Protein AF-A0A5N6DIJ5-F1 (afdb_monomer_lite)

InterPro domains:
  IPR000537 UbiA prenyltransferase [PF01040] (17-207)
  IPR044878 UbiA prenyltransferase superfamily [G3DSA:1.10.357.140] (3-121)
  IPR050475 Prenyltransferase/isoprenoid biosynthesis [PTHR42723] (9-199)

Radius of gyration: 22.06 Å; chains: 1; bounding box: 56×61×43 Å

Secondary structure (DSSP, 8-state):
--HHHHHHHHHHHHHHHHHHHHH-HHHHHHH-TTSTTTTTSS-HHHHHHHHHHHHHHHHHHHHHHT-HHHHHHHHHHHHHHHHHHTSS----TTHHHHHHHHHHHHHHHHHHHHHHHH-GGGPPPHHHHHHHHHHHHHHTHHHHHHHHHHHHHTT---HHHHS-HHHHHHHHHHHHHHHHHHHHHHHHHHHHHHHHIIIIIHHHHHHHHHT--

Foldseek 3Di:
DDPLLVLLVVLLVQLLPLLVCLQLVQLCVVQPCVPCDNVVVADSVRSVVSNVVSLVVSLVSNCVRQRDVLSVLSVVLSVLSCVCRPPPNDADALVVLLSVLVSQLSSLVSSLSVCCVPPVVPRDDVVVSVVSSVLSSLAVLVVVVSSVVSCVVVVHNYQVVVDDPVSVVVSVVVSVCVVVVVVVVVVVVVVVVVCCCVPPVVVVVVVVVVPDD

Sequence (213 aa):
MTPSLSLCCLCNMYCVDIPNQTTSVAEDRANKPNRPIPSRLLSLRGAYIHWAFSWTLSPVMTWIFVGAWAAFDFMWLEMWILFCYVYPKPSPWFFWNEFAAIANFAISRLVNICVYQGVPELSVGVGLDIIVLCWVMSTIHLQEFHDIQGDRISGRRTLPLVLGPVGRTRLRIATAIFICCGGMWVLASAFGFVDFYLTHVLPLTSLLHCSRP

pLDDT: mean 90.47, std 7.9, range [53.03, 98.06]

Structure (mmCIF, N/CA/C/O backbone):
data_AF-A0A5N6DIJ5-F1
#
_entry.id   AF-A0A5N6DIJ5-F1
#
loop_
_atom_site.group_PDB
_atom_site.id
_atom_site.type_symbol
_atom_site.label_atom_id
_atom_site.label_alt_id
_atom_site.label_comp_id
_atom_site.label_asym_id
_atom_site.label_entity_id
_atom_site.label_seq_id
_atom_site.pdbx_PDB_ins_code
_atom_site.Cartn_x
_atom_site.Cartn_y
_atom_site.Cartn_z
_atom_site.occupancy
_atom_site.B_iso_or_equiv
_atom_site.auth_seq_id
_atom_site.auth_comp_id
_atom_site.auth_asym_id
_atom_site.auth_atom_id
_atom_site.pdbx_PDB_model_num
ATOM 1 N N . MET A 1 1 ? 20.791 -1.781 -5.642 1.00 56.69 1 MET A N 1
ATOM 2 C CA . MET A 1 1 ? 19.472 -1.140 -5.831 1.00 56.69 1 MET A CA 1
ATOM 3 C C . MET A 1 1 ? 19.689 0.050 -6.750 1.00 56.69 1 MET A C 1
ATOM 5 O O . MET A 1 1 ? 20.589 0.832 -6.463 1.00 56.69 1 MET A O 1
ATOM 9 N N . THR A 1 2 ? 18.996 0.138 -7.886 1.00 74.94 2 THR A N 1
ATOM 10 C CA . THR A 1 2 ? 19.151 1.285 -8.795 1.00 74.94 2 THR A CA 1
ATOM 11 C C . THR A 1 2 ? 18.622 2.558 -8.117 1.00 74.94 2 THR A C 1
ATOM 13 O O . THR A 1 2 ? 17.617 2.480 -7.406 1.00 74.94 2 THR A O 1
ATOM 16 N N . PRO A 1 3 ? 19.258 3.731 -8.306 1.00 80.44 3 PRO A N 1
ATOM 17 C CA . PRO A 1 3 ? 18.782 4.989 -7.719 1.00 80.44 3 PRO A CA 1
ATOM 18 C C . PRO A 1 3 ? 17.318 5.308 -8.060 1.00 80.44 3 PRO A C 1
ATOM 20 O O . PRO A 1 3 ? 16.588 5.826 -7.218 1.00 80.44 3 PRO A O 1
ATOM 23 N N . SER A 1 4 ? 16.873 4.929 -9.263 1.00 82.00 4 SER A N 1
ATOM 24 C CA . SER A 1 4 ? 15.490 5.064 -9.733 1.00 82.00 4 SER A CA 1
ATOM 25 C C . SER A 1 4 ? 14.486 4.271 -8.892 1.00 82.00 4 SER A C 1
ATOM 27 O O . SER A 1 4 ? 13.426 4.794 -8.552 1.00 82.00 4 SER A O 1
ATOM 29 N N . LEU A 1 5 ? 14.831 3.040 -8.500 1.00 86.50 5 LEU A N 1
ATOM 30 C CA . LEU A 1 5 ? 13.977 2.193 -7.669 1.00 86.50 5 LEU A CA 1
ATOM 31 C C . LEU A 1 5 ? 13.830 2.767 -6.255 1.00 86.50 5 LEU A C 1
ATOM 33 O O . LEU A 1 5 ? 12.717 2.869 -5.744 1.00 86.50 5 LEU A O 1
ATOM 37 N N . SER A 1 6 ? 14.935 3.178 -5.627 1.00 86.88 6 SER A N 1
ATOM 38 C CA . SER A 1 6 ? 14.893 3.783 -4.288 1.00 86.88 6 SER A CA 1
ATOM 39 C C . SER A 1 6 ? 14.087 5.082 -4.281 1.00 86.88 6 SER A C 1
ATOM 41 O O . SER A 1 6 ? 13.258 5.276 -3.392 1.00 86.88 6 SER A O 1
ATOM 43 N N . LEU A 1 7 ? 14.284 5.935 -5.291 1.00 88.50 7 LEU A N 1
ATOM 44 C CA . LEU A 1 7 ? 13.524 7.171 -5.463 1.00 88.50 7 LEU A CA 1
ATOM 45 C C . LEU A 1 7 ? 12.022 6.890 -5.590 1.00 88.50 7 LEU A C 1
ATOM 47 O O . LEU A 1 7 ? 11.237 7.453 -4.830 1.00 88.50 7 LEU A O 1
ATOM 51 N N . CYS A 1 8 ? 11.625 5.987 -6.492 1.00 87.81 8 CYS A N 1
ATOM 52 C CA . CYS A 1 8 ? 10.213 5.673 -6.703 1.00 87.81 8 CYS A CA 1
ATOM 53 C C . CYS A 1 8 ? 9.562 5.094 -5.448 1.00 87.81 8 CYS A C 1
ATOM 55 O O . CYS A 1 8 ? 8.470 5.531 -5.088 1.00 87.81 8 CYS A O 1
ATOM 57 N N . CYS A 1 9 ? 10.221 4.173 -4.741 1.00 89.19 9 CYS A N 1
ATOM 58 C CA . CYS A 1 9 ? 9.685 3.618 -3.497 1.00 89.19 9 CYS A CA 1
ATOM 59 C C . CYS A 1 9 ? 9.445 4.707 -2.440 1.00 89.19 9 CYS A C 1
ATOM 61 O O . CYS A 1 9 ? 8.366 4.760 -1.852 1.00 89.19 9 CYS A O 1
ATOM 63 N N . LEU A 1 10 ? 10.419 5.600 -2.229 1.00 92.06 10 LEU A N 1
ATOM 64 C CA . LEU A 1 10 ? 10.306 6.684 -1.248 1.00 92.06 10 LEU A CA 1
ATOM 65 C C . LEU A 1 10 ? 9.206 7.685 -1.625 1.00 92.06 10 LEU A C 1
ATOM 67 O O . LEU A 1 10 ? 8.383 8.040 -0.781 1.00 92.06 10 LEU A O 1
ATOM 71 N N . CYS A 1 11 ? 9.163 8.098 -2.894 1.00 94.00 11 CYS A N 1
ATOM 72 C CA . CYS A 1 11 ? 8.126 8.982 -3.420 1.00 94.00 11 CYS A CA 1
ATOM 73 C C . CYS A 1 11 ? 6.727 8.384 -3.234 1.00 94.00 11 CYS A C 1
ATOM 75 O O . CYS A 1 11 ? 5.839 9.077 -2.741 1.00 94.00 11 CYS A O 1
ATOM 77 N N . ASN A 1 12 ? 6.534 7.105 -3.570 1.00 91.62 12 ASN A N 1
ATOM 78 C CA . ASN A 1 12 ? 5.242 6.431 -3.413 1.00 91.62 12 ASN A CA 1
ATOM 79 C C . ASN A 1 12 ? 4.816 6.346 -1.951 1.00 91.62 12 ASN A C 1
ATOM 81 O O . ASN A 1 12 ? 3.703 6.751 -1.627 1.00 91.62 12 ASN A O 1
ATOM 85 N N . MET A 1 13 ? 5.695 5.863 -1.065 1.00 92.50 13 MET A N 1
ATOM 86 C CA . MET A 1 13 ? 5.381 5.752 0.364 1.00 92.50 13 MET A CA 1
ATOM 87 C C . MET A 1 13 ? 4.929 7.101 0.925 1.00 92.50 13 MET A C 1
ATOM 89 O O . MET A 1 13 ? 3.866 7.205 1.535 1.00 92.50 13 MET A O 1
ATOM 93 N N . TYR A 1 14 ? 5.682 8.159 0.627 1.00 95.44 14 TYR A N 1
ATOM 94 C CA . TYR A 1 14 ? 5.348 9.495 1.096 1.00 95.44 14 TYR A CA 1
ATOM 95 C C . TYR A 1 14 ? 4.037 10.033 0.499 1.00 95.44 14 TYR A C 1
ATOM 97 O O . TYR A 1 14 ? 3.223 10.614 1.221 1.00 95.44 14 TYR A O 1
ATOM 105 N N . CYS A 1 15 ? 3.808 9.834 -0.805 1.00 95.94 15 CYS A N 1
ATOM 106 C CA . CYS A 1 15 ? 2.601 10.306 -1.487 1.00 95.94 15 CYS A CA 1
ATOM 107 C C . CYS A 1 15 ? 1.337 9.549 -1.065 1.00 95.94 15 CYS A C 1
ATOM 109 O O . CYS A 1 15 ? 0.260 10.137 -1.114 1.00 95.94 15 CYS A O 1
ATOM 111 N N . VAL A 1 16 ? 1.454 8.306 -0.594 1.00 94.31 16 VAL A N 1
ATOM 112 C CA . VAL A 1 16 ? 0.347 7.553 0.018 1.00 94.31 16 VAL A CA 1
ATOM 113 C C . VAL A 1 16 ? 0.097 8.007 1.461 1.00 94.31 16 VAL A C 1
ATOM 115 O O . VAL A 1 16 ? -1.052 8.186 1.869 1.00 94.31 16 VAL A O 1
ATOM 118 N N . ASP A 1 17 ? 1.156 8.234 2.240 1.00 94.75 17 ASP A N 1
ATOM 119 C CA . ASP A 1 17 ? 1.035 8.537 3.669 1.00 94.75 17 ASP A CA 1
ATOM 120 C C . ASP A 1 17 ? 0.512 9.948 3.955 1.00 94.75 17 ASP A C 1
ATOM 122 O O . ASP A 1 17 ? -0.324 10.127 4.851 1.00 94.75 17 ASP A O 1
ATOM 126 N N . ILE A 1 18 ? 0.986 10.960 3.220 1.00 96.75 18 ILE A N 1
ATOM 127 C CA . ILE A 1 18 ? 0.615 12.355 3.483 1.00 96.75 18 ILE A CA 1
ATOM 128 C C . ILE A 1 18 ? -0.901 12.630 3.358 1.00 96.75 18 ILE A C 1
ATOM 130 O O . ILE A 1 18 ? -1.452 13.209 4.301 1.00 96.75 18 ILE A O 1
ATOM 134 N N . PRO A 1 19 ? -1.637 12.194 2.312 1.00 95.88 19 PRO A N 1
ATOM 135 C CA . PRO A 1 19 ? -3.091 12.372 2.240 1.00 95.88 19 PRO A CA 1
ATOM 136 C C . PRO A 1 19 ? -3.833 11.549 3.294 1.00 95.88 19 PRO A C 1
ATOM 138 O O . PRO A 1 19 ? -4.797 12.044 3.883 1.00 95.88 19 PRO A O 1
ATOM 141 N N . ASN A 1 20 ? -3.376 10.325 3.581 1.00 93.56 20 ASN A N 1
ATOM 142 C CA . ASN A 1 20 ? -3.985 9.461 4.588 1.00 93.56 20 ASN A CA 1
ATOM 143 C C . ASN A 1 20 ? -3.979 10.140 5.967 1.00 93.56 20 ASN A C 1
ATOM 145 O O . ASN A 1 20 ? -5.024 10.255 6.607 1.00 93.56 20 ASN A O 1
ATOM 149 N N . GLN A 1 21 ? -2.830 10.679 6.387 1.00 94.88 21 GLN A N 1
ATOM 150 C CA . GLN A 1 21 ? -2.713 11.411 7.654 1.00 94.88 21 GLN A CA 1
ATOM 151 C C . GLN A 1 21 ? -3.458 12.752 7.632 1.00 94.88 21 GLN A C 1
ATOM 153 O O . GLN A 1 21 ? -4.097 13.126 8.616 1.00 94.88 21 GLN A O 1
ATOM 158 N N . THR A 1 22 ? -3.406 13.481 6.511 1.00 96.56 22 THR A N 1
ATOM 159 C CA . THR A 1 22 ? -4.042 14.806 6.387 1.00 96.56 22 THR A CA 1
ATOM 160 C C . THR A 1 22 ? -5.567 14.718 6.483 1.00 96.56 22 THR A C 1
ATOM 162 O O . THR A 1 22 ? -6.201 15.591 7.074 1.00 96.56 22 THR A O 1
ATOM 165 N N . THR A 1 23 ? -6.164 13.656 5.936 1.00 94.19 23 THR A N 1
ATOM 166 C CA . THR A 1 23 ? -7.624 13.461 5.885 1.00 94.19 23 THR A CA 1
ATOM 167 C C . THR A 1 23 ? -8.192 12.642 7.051 1.00 94.19 23 THR A C 1
ATOM 169 O O . THR A 1 23 ? -9.409 12.643 7.248 1.00 94.19 23 THR A O 1
ATOM 172 N N . SER A 1 24 ? -7.340 11.996 7.858 1.00 92.00 24 SER A N 1
ATOM 173 C CA . SER A 1 24 ? -7.748 11.075 8.938 1.00 92.00 24 SER A CA 1
ATOM 174 C C . SER A 1 24 ? -7.342 11.558 10.337 1.00 92.00 24 SER A C 1
ATOM 176 O O . SER A 1 24 ? -7.168 10.760 11.250 1.00 92.00 24 SER A O 1
ATOM 178 N N . VAL A 1 25 ? -7.209 12.873 10.553 1.00 94.69 25 VAL A N 1
ATOM 179 C CA . VAL A 1 25 ? -6.675 13.445 11.811 1.00 94.69 25 VAL A CA 1
ATOM 180 C C . VAL A 1 25 ? -7.441 12.998 13.063 1.00 94.69 25 VAL A C 1
ATOM 182 O O . VAL A 1 25 ? -6.831 12.726 14.097 1.00 94.69 25 VAL A O 1
ATOM 185 N N . ALA A 1 26 ? -8.775 12.950 13.003 1.00 92.75 26 ALA A N 1
ATOM 186 C CA . ALA A 1 26 ? -9.602 12.568 14.150 1.00 92.75 26 ALA A CA 1
ATOM 187 C C . ALA A 1 26 ? -9.438 11.081 14.510 1.00 92.75 26 ALA A C 1
ATOM 189 O O . ALA A 1 26 ? -9.319 10.740 15.686 1.00 92.75 26 ALA A O 1
ATOM 190 N N . GLU A 1 27 ? -9.374 10.220 13.495 1.00 92.00 27 GLU A N 1
ATOM 191 C CA . GLU A 1 27 ? -9.073 8.791 13.623 1.00 92.00 27 GLU A CA 1
ATOM 192 C C . GLU A 1 27 ? -7.663 8.564 14.164 1.00 92.00 27 GLU A C 1
ATOM 194 O O . GLU A 1 27 ? -7.484 7.845 15.148 1.00 92.00 27 GLU A O 1
ATOM 199 N N . ASP A 1 28 ? -6.672 9.247 13.594 1.00 94.31 28 ASP A N 1
ATOM 200 C CA . ASP A 1 28 ? -5.282 9.143 14.022 1.00 94.31 28 ASP A CA 1
ATOM 201 C C . ASP A 1 28 ? -5.088 9.634 15.455 1.00 94.31 28 ASP A C 1
ATOM 203 O O . ASP A 1 28 ? -4.304 9.058 16.200 1.00 94.31 28 ASP A O 1
ATOM 207 N N . ARG A 1 29 ? -5.830 10.650 15.903 1.00 94.31 29 ARG A N 1
ATOM 208 C CA . ARG A 1 29 ? -5.779 11.076 17.307 1.00 94.31 29 ARG A CA 1
ATOM 209 C C . ARG A 1 29 ? -6.296 9.994 18.261 1.00 94.31 29 ARG A C 1
ATOM 211 O O . ARG A 1 29 ? -5.792 9.910 19.378 1.00 94.31 29 ARG A O 1
ATOM 218 N N . ALA A 1 30 ? -7.282 9.200 17.845 1.00 93.31 30 ALA A N 1
ATOM 219 C CA . ALA A 1 30 ? -7.842 8.131 18.667 1.00 93.31 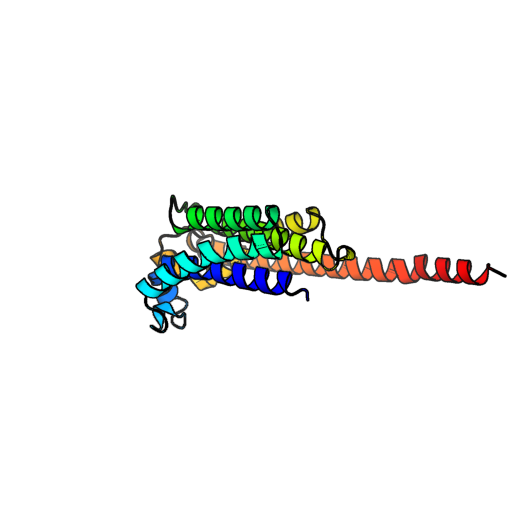30 ALA A CA 1
ATOM 220 C C . ALA A 1 30 ? -6.931 6.896 18.707 1.00 93.31 30 ALA A C 1
ATOM 222 O O . ALA A 1 30 ? -6.646 6.386 19.788 1.00 93.31 30 ALA A O 1
ATOM 223 N N . ASN A 1 31 ? -6.452 6.440 17.546 1.00 92.69 31 ASN A N 1
ATOM 224 C CA . ASN A 1 31 ? -5.739 5.164 17.443 1.00 92.69 31 ASN A CA 1
ATOM 225 C C . ASN A 1 31 ? -4.208 5.325 17.444 1.00 92.69 31 ASN A C 1
ATOM 227 O O . ASN A 1 31 ? -3.482 4.432 17.873 1.00 92.69 31 ASN A O 1
ATOM 231 N N . LYS A 1 32 ? -3.694 6.444 16.918 1.00 92.62 32 LYS A N 1
ATOM 232 C CA . LYS A 1 32 ? -2.278 6.631 16.549 1.00 92.62 32 LYS A CA 1
ATOM 233 C C . LYS A 1 32 ? -1.757 8.009 17.011 1.00 92.62 32 LYS A C 1
ATOM 235 O O . LYS A 1 32 ? -1.228 8.770 16.195 1.00 92.62 32 LYS A O 1
ATOM 240 N N . PRO A 1 33 ? -1.846 8.347 18.317 1.00 94.25 33 PRO A N 1
ATOM 241 C CA . PRO A 1 33 ? -1.581 9.700 18.827 1.00 94.25 33 PRO A CA 1
ATOM 242 C C . PRO A 1 33 ? -0.139 10.185 18.612 1.00 94.25 33 PRO A C 1
ATOM 244 O O . PRO A 1 33 ? 0.119 11.385 18.649 1.00 94.25 33 PRO A O 1
ATOM 247 N N . ASN A 1 34 ? 0.795 9.268 18.349 1.00 95.75 34 ASN A N 1
ATOM 248 C CA . ASN A 1 34 ? 2.195 9.586 18.076 1.00 95.75 34 ASN A CA 1
ATOM 249 C C . ASN A 1 34 ? 2.450 10.028 16.621 1.00 95.75 34 ASN A C 1
ATOM 251 O O . ASN A 1 34 ? 3.549 10.496 16.321 1.00 95.75 34 ASN A O 1
ATOM 255 N N . ARG A 1 35 ? 1.469 9.901 15.709 1.00 95.25 35 ARG A N 1
ATOM 256 C CA . ARG A 1 35 ? 1.612 10.359 14.315 1.00 95.25 35 ARG A CA 1
ATOM 257 C C . ARG A 1 35 ? 1.903 11.864 14.247 1.00 95.25 35 ARG A C 1
ATOM 259 O O . ARG A 1 35 ? 1.394 12.600 15.093 1.00 95.25 35 ARG A O 1
ATOM 266 N N . PRO A 1 36 ? 2.654 12.336 13.233 1.00 96.62 36 PRO A N 1
ATOM 267 C CA . PRO A 1 36 ? 3.114 13.722 13.126 1.00 96.62 36 PRO A CA 1
ATOM 268 C C . PRO A 1 36 ? 2.055 14.807 13.365 1.00 96.62 36 PRO A C 1
ATOM 270 O O . PRO A 1 36 ? 2.336 15.789 14.051 1.00 96.62 36 PRO A O 1
ATOM 273 N N . ILE A 1 37 ? 0.843 14.652 12.817 1.00 97.19 37 ILE A N 1
ATOM 274 C CA . ILE A 1 37 ? -0.216 15.665 12.958 1.00 97.19 37 ILE A CA 1
ATOM 275 C C . ILE A 1 37 ? -0.843 15.632 14.368 1.00 97.19 37 ILE A C 1
ATOM 277 O O . ILE A 1 37 ? -0.840 16.674 15.032 1.00 97.19 37 ILE A O 1
ATOM 281 N N . PRO A 1 38 ? -1.337 14.487 14.894 1.00 96.31 38 PRO A N 1
ATOM 282 C CA . PRO A 1 38 ? -1.813 14.408 16.279 1.00 96.31 38 PRO A CA 1
ATOM 283 C C . PRO A 1 38 ? -0.787 14.841 17.336 1.00 96.31 38 PRO A C 1
ATOM 285 O O . PRO A 1 38 ? -1.164 15.538 18.283 1.00 96.31 38 PRO A O 1
ATOM 288 N N . SER A 1 39 ? 0.491 14.492 17.151 1.00 97.00 39 SER A N 1
ATOM 289 C CA . SER A 1 39 ? 1.590 14.834 18.067 1.00 97.00 39 SER A CA 1
ATOM 290 C C . SER A 1 39 ? 2.130 16.257 17.890 1.00 97.00 39 SER A C 1
ATOM 292 O O . SER A 1 39 ? 3.027 16.670 18.623 1.00 97.00 39 SER A O 1
ATOM 294 N N . ARG A 1 40 ? 1.549 17.039 16.967 1.00 96.19 40 ARG A N 1
ATOM 295 C CA . ARG A 1 40 ? 1.907 18.437 16.670 1.00 96.19 40 ARG A CA 1
ATOM 296 C C . ARG A 1 40 ? 3.321 18.632 16.106 1.00 96.19 40 ARG A C 1
ATOM 298 O O . ARG A 1 40 ? 3.796 19.764 16.069 1.00 96.19 40 ARG A O 1
ATOM 305 N N . LEU A 1 41 ? 3.964 17.570 15.621 1.00 97.25 41 LEU A N 1
ATOM 306 C CA . LEU A 1 41 ? 5.224 17.657 14.871 1.00 97.25 41 LEU A CA 1
ATOM 307 C C . LEU A 1 41 ? 5.015 18.241 13.466 1.00 97.25 41 LEU A C 1
ATOM 309 O O . LEU A 1 41 ? 5.926 18.844 12.905 1.00 97.25 41 LEU A O 1
ATOM 313 N N . LEU A 1 42 ? 3.811 18.090 12.907 1.00 97.31 42 LEU A N 1
ATOM 314 C CA . LEU A 1 42 ? 3.414 18.659 11.622 1.00 97.31 42 LEU A CA 1
ATOM 315 C C . LEU A 1 42 ? 2.063 19.367 11.757 1.00 97.31 42 LEU A C 1
ATOM 317 O O . LEU A 1 42 ? 1.072 18.778 12.182 1.00 97.31 42 LEU A O 1
ATOM 321 N N . SER A 1 43 ? 2.000 20.645 11.379 1.00 97.75 43 SER A N 1
ATOM 322 C CA . SER A 1 43 ? 0.722 21.366 11.331 1.00 97.75 43 SER A CA 1
ATOM 323 C C . SER A 1 43 ? -0.146 20.868 10.170 1.00 97.75 43 SER A C 1
ATOM 325 O O . SER A 1 43 ? 0.377 20.497 9.122 1.00 97.75 43 SER A O 1
ATOM 327 N N . LEU A 1 44 ? -1.476 20.932 10.306 1.00 97.38 44 LEU A N 1
ATOM 328 C CA . LEU A 1 44 ? -2.389 20.521 9.231 1.00 97.38 44 LEU A CA 1
ATOM 329 C C . LEU A 1 44 ? -2.180 21.342 7.946 1.00 97.38 44 LEU A C 1
ATOM 331 O O . LEU A 1 44 ? -2.168 20.794 6.849 1.00 97.38 44 LEU A O 1
ATOM 335 N N . ARG A 1 45 ? -1.939 22.654 8.080 1.00 97.94 45 ARG A N 1
ATOM 336 C CA . ARG A 1 45 ? -1.573 23.519 6.947 1.00 97.94 45 ARG A CA 1
ATOM 337 C C . ARG A 1 45 ? -0.268 23.059 6.291 1.00 97.94 45 ARG A C 1
ATOM 339 O O . ARG A 1 45 ? -0.193 23.013 5.069 1.00 97.94 45 ARG A O 1
ATOM 346 N N . GLY A 1 46 ? 0.737 22.710 7.095 1.00 98.06 46 GLY A N 1
ATOM 347 C CA . GLY A 1 46 ? 1.994 22.143 6.607 1.00 98.06 46 GLY A CA 1
ATOM 348 C C . GLY A 1 46 ? 1.779 20.834 5.851 1.00 98.06 46 GLY A C 1
ATOM 349 O O . GLY A 1 46 ? 2.337 20.663 4.775 1.00 98.06 46 GLY A O 1
ATOM 350 N N . ALA A 1 47 ? 0.906 19.956 6.345 1.00 97.94 47 ALA A N 1
ATOM 351 C CA . ALA A 1 47 ? 0.586 18.696 5.683 1.00 97.94 47 ALA A CA 1
ATOM 352 C C . ALA A 1 47 ? -0.043 18.898 4.290 1.00 97.94 47 ALA A C 1
ATOM 354 O O . ALA A 1 47 ? 0.387 18.255 3.337 1.00 97.94 47 ALA A O 1
ATOM 355 N N . TYR A 1 48 ? -0.966 19.857 4.130 1.00 98.00 48 TYR A N 1
ATOM 356 C CA . TYR A 1 48 ? -1.508 20.219 2.810 1.00 98.00 48 TYR A CA 1
ATOM 357 C C . TYR A 1 48 ? -0.448 20.778 1.854 1.00 98.00 48 TYR A C 1
ATOM 359 O O . TYR A 1 48 ? -0.461 20.456 0.669 1.00 98.00 48 TYR A O 1
ATOM 367 N N . ILE A 1 49 ? 0.483 21.595 2.358 1.00 98.06 49 ILE A N 1
ATOM 368 C CA . ILE A 1 49 ? 1.609 22.100 1.560 1.00 98.06 49 ILE A CA 1
ATOM 369 C C . ILE A 1 49 ? 2.475 20.925 1.093 1.00 98.06 49 ILE A C 1
ATOM 371 O O . ILE A 1 49 ? 2.755 20.793 -0.095 1.00 98.06 49 ILE A O 1
ATOM 375 N N . HIS A 1 50 ? 2.852 20.046 2.020 1.00 97.69 50 HIS A N 1
ATOM 376 C CA . HIS A 1 50 ? 3.647 18.857 1.739 1.00 97.69 50 HIS A CA 1
ATOM 377 C C . HIS A 1 50 ? 2.973 17.944 0.716 1.00 97.69 50 HIS A C 1
ATOM 379 O O . HIS A 1 50 ? 3.655 17.460 -0.179 1.00 97.69 50 HIS A O 1
ATOM 385 N N . TRP A 1 51 ? 1.657 17.753 0.829 1.00 97.75 51 TRP A N 1
ATOM 386 C CA . TRP A 1 51 ? 0.858 16.998 -0.128 1.00 97.75 51 TRP A CA 1
ATOM 387 C C . TRP A 1 51 ? 0.927 17.628 -1.523 1.00 97.75 51 TRP A C 1
ATOM 389 O O . TRP A 1 51 ? 1.342 16.960 -2.466 1.00 97.75 51 TRP A O 1
ATOM 399 N N . ALA A 1 52 ? 0.609 18.918 -1.662 1.00 97.25 52 ALA A N 1
ATOM 400 C CA . ALA A 1 52 ? 0.636 19.592 -2.961 1.00 97.25 52 ALA A CA 1
ATOM 401 C C . ALA A 1 52 ? 2.022 19.522 -3.629 1.00 97.25 52 ALA A C 1
ATOM 403 O O . ALA A 1 52 ? 2.130 19.235 -4.823 1.00 97.25 52 ALA A O 1
ATOM 404 N N . PHE A 1 53 ? 3.091 19.740 -2.855 1.00 97.44 53 PHE A N 1
ATOM 405 C CA . PHE A 1 53 ? 4.457 19.657 -3.369 1.00 97.44 53 PHE A CA 1
ATOM 406 C C . PHE A 1 53 ? 4.847 18.235 -3.765 1.00 97.44 53 PHE A C 1
ATOM 408 O O . PHE A 1 53 ? 5.366 18.045 -4.866 1.00 97.44 53 PHE A O 1
ATOM 415 N N . SER A 1 54 ? 4.615 17.235 -2.910 1.00 96.88 54 SER A N 1
ATOM 416 C CA . SER A 1 54 ? 5.056 15.871 -3.208 1.00 96.88 54 SER A CA 1
ATOM 417 C C . SER A 1 54 ? 4.293 15.250 -4.366 1.00 96.88 54 SER A C 1
ATOM 419 O O . SER A 1 54 ? 4.922 14.577 -5.176 1.00 96.88 54 SER A O 1
ATOM 421 N N . TRP A 1 55 ? 2.998 15.531 -4.494 1.00 96.75 55 TRP A N 1
ATOM 422 C CA . TRP A 1 55 ? 2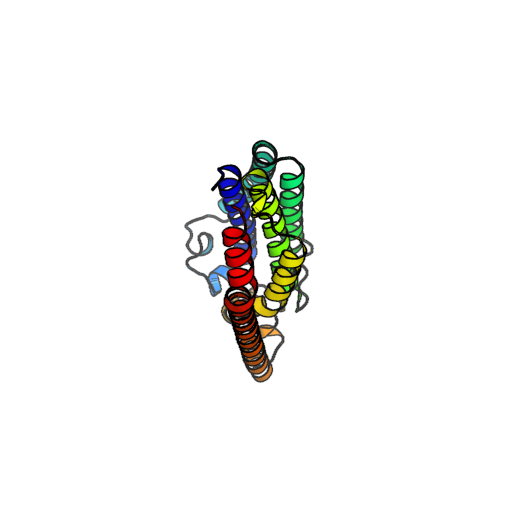.172 15.032 -5.596 1.00 96.75 55 TRP A CA 1
ATOM 423 C C . TRP A 1 55 ? 2.419 15.752 -6.923 1.00 96.75 55 TRP A C 1
ATOM 425 O O . TRP A 1 55 ? 2.056 15.268 -7.984 1.00 96.75 55 TRP A O 1
ATOM 435 N N . THR A 1 56 ? 3.081 16.909 -6.899 1.00 95.75 56 THR A N 1
ATOM 436 C CA . THR A 1 56 ? 3.561 17.543 -8.135 1.00 95.75 56 THR A CA 1
ATOM 437 C C . THR A 1 56 ? 4.958 17.037 -8.488 1.00 95.75 56 THR A C 1
ATOM 439 O O . THR A 1 56 ? 5.244 16.683 -9.630 1.00 95.75 56 THR A O 1
ATOM 442 N N . LEU A 1 57 ? 5.856 16.996 -7.503 1.00 96.50 57 LEU A N 1
ATOM 443 C CA . LEU A 1 57 ? 7.265 16.701 -7.732 1.00 96.50 57 LEU A CA 1
ATOM 444 C C . LEU A 1 57 ? 7.514 15.214 -8.005 1.00 96.50 57 LEU A C 1
ATOM 446 O O . LEU A 1 57 ? 8.326 14.889 -8.864 1.00 96.50 57 LEU A O 1
ATOM 450 N N . SER A 1 58 ? 6.829 14.309 -7.307 1.00 96.31 58 SER A N 1
ATOM 451 C CA . SER A 1 58 ? 7.054 12.862 -7.424 1.00 96.31 58 SER A CA 1
ATOM 452 C C . SER A 1 58 ? 6.754 12.295 -8.813 1.00 96.31 58 SER A C 1
ATOM 454 O O . SER A 1 58 ? 7.625 11.593 -9.336 1.00 96.31 58 SER A O 1
ATOM 456 N N . PRO A 1 59 ? 5.614 12.596 -9.470 1.00 95.50 59 PRO A N 1
ATOM 457 C CA . PRO A 1 59 ? 5.391 12.136 -10.840 1.00 95.50 59 PRO A CA 1
ATOM 458 C C . PRO A 1 59 ? 6.373 12.773 -11.835 1.00 95.50 59 PRO A C 1
ATOM 460 O O . PRO A 1 59 ? 6.845 12.082 -12.735 1.00 95.50 59 PRO A O 1
ATOM 463 N N . VAL A 1 60 ? 6.777 14.038 -11.642 1.00 95.81 60 VAL A N 1
ATOM 464 C CA . VAL A 1 60 ? 7.810 14.691 -12.477 1.00 95.81 60 VAL A CA 1
ATOM 465 C C . VAL A 1 60 ? 9.166 13.999 -12.328 1.00 95.81 60 VAL A C 1
ATOM 467 O O . VAL A 1 60 ? 9.825 13.700 -13.321 1.00 95.81 60 VAL A O 1
ATOM 470 N N . MET A 1 61 ? 9.582 13.700 -11.098 1.00 94.69 61 MET A N 1
ATOM 471 C CA . MET A 1 61 ? 10.820 12.966 -10.836 1.00 94.69 61 MET A CA 1
ATOM 472 C C . MET A 1 61 ? 10.746 11.547 -11.413 1.00 94.69 61 MET A C 1
ATOM 474 O O . MET A 1 61 ? 11.676 11.104 -12.082 1.00 94.69 61 MET A O 1
ATOM 478 N N . THR A 1 62 ? 9.619 10.857 -11.238 1.00 94.56 62 THR A N 1
ATOM 479 C CA . THR A 1 62 ? 9.390 9.524 -11.819 1.00 94.56 62 THR A CA 1
ATOM 480 C C . THR A 1 62 ? 9.475 9.565 -13.347 1.00 94.56 62 THR A C 1
ATOM 482 O O . THR A 1 62 ? 10.098 8.698 -13.959 1.00 94.56 62 THR A O 1
ATOM 485 N N . TRP A 1 63 ? 8.932 10.606 -13.978 1.00 94.94 63 TRP A N 1
ATOM 486 C CA . TRP A 1 63 ? 9.038 10.802 -15.421 1.00 94.94 63 TRP A CA 1
ATOM 487 C C . TRP A 1 63 ? 10.489 10.975 -15.883 1.00 94.94 63 TRP A C 1
ATOM 489 O O . TRP A 1 63 ? 10.903 10.310 -16.829 1.00 94.94 63 TRP A O 1
ATOM 499 N N . ILE A 1 64 ? 11.261 11.826 -15.202 1.00 93.75 64 ILE A N 1
ATOM 500 C CA . ILE A 1 64 ? 12.654 12.128 -15.561 1.00 93.75 64 ILE A CA 1
ATOM 501 C C . ILE A 1 64 ? 13.566 10.910 -15.361 1.00 93.75 64 ILE A C 1
ATOM 503 O O . ILE A 1 64 ? 14.418 10.638 -16.204 1.00 93.75 64 ILE A O 1
ATOM 507 N N . PHE A 1 65 ? 13.408 10.185 -14.250 1.00 91.50 65 PHE A N 1
ATOM 508 C CA . PHE A 1 65 ? 14.338 9.122 -13.851 1.00 91.50 65 PHE A CA 1
ATOM 509 C C . PHE A 1 65 ? 13.927 7.712 -14.285 1.00 91.50 65 PHE A C 1
ATOM 511 O O . PHE A 1 65 ? 14.772 6.817 -14.268 1.00 91.50 65 PHE A O 1
ATOM 518 N N . VAL A 1 66 ? 12.657 7.496 -14.636 1.00 92.31 66 VAL A N 1
ATOM 519 C CA . VAL A 1 66 ? 12.122 6.174 -15.013 1.00 92.31 66 VAL A CA 1
ATOM 520 C C . VAL A 1 66 ? 11.416 6.244 -16.359 1.00 92.31 66 VAL A C 1
ATOM 522 O O . VAL A 1 66 ? 11.699 5.448 -17.250 1.00 92.31 66 VAL A O 1
ATOM 525 N N . GLY A 1 67 ? 10.522 7.210 -16.554 1.00 93.06 67 GLY A N 1
ATOM 526 C CA . GLY A 1 67 ? 9.880 7.445 -17.846 1.00 93.06 67 GLY A CA 1
ATOM 527 C C . GLY A 1 67 ? 8.385 7.718 -17.751 1.00 93.06 67 GLY A C 1
ATOM 528 O O . GLY A 1 67 ? 7.770 7.659 -16.688 1.00 93.06 67 GLY A O 1
ATOM 529 N N . ALA A 1 68 ? 7.786 8.021 -18.904 1.00 94.31 68 ALA A N 1
ATOM 530 C CA . ALA A 1 68 ? 6.401 8.490 -18.992 1.00 94.31 68 ALA A CA 1
ATOM 531 C C . ALA A 1 68 ? 5.375 7.467 -18.484 1.00 94.31 68 ALA A C 1
ATOM 533 O O . ALA A 1 68 ? 4.442 7.848 -17.786 1.00 94.31 68 ALA A O 1
ATOM 534 N N . TRP A 1 69 ? 5.567 6.177 -18.769 1.00 92.62 69 TRP A N 1
ATOM 535 C CA . TRP A 1 69 ? 4.656 5.125 -18.304 1.00 92.62 69 TRP A CA 1
ATOM 536 C C . TRP A 1 69 ? 4.662 4.971 -16.782 1.00 92.62 69 TRP A C 1
ATOM 538 O O . TRP A 1 69 ? 3.606 4.861 -16.173 1.00 92.62 69 TRP A O 1
ATOM 548 N N . ALA A 1 70 ? 5.838 5.054 -16.158 1.00 93.62 70 ALA A N 1
ATOM 549 C CA . ALA A 1 70 ? 5.963 5.020 -14.706 1.00 93.62 70 ALA A CA 1
ATOM 550 C C . ALA A 1 70 ? 5.289 6.237 -14.052 1.00 93.62 70 ALA A C 1
ATOM 552 O O . ALA A 1 70 ? 4.601 6.103 -13.044 1.00 93.62 70 ALA A O 1
ATOM 553 N N . ALA A 1 71 ? 5.444 7.425 -14.644 1.00 94.88 71 ALA A N 1
ATOM 554 C CA . ALA A 1 71 ? 4.769 8.628 -14.167 1.00 94.88 71 ALA A CA 1
ATOM 555 C C . ALA A 1 71 ? 3.244 8.544 -14.328 1.00 94.88 71 ALA A C 1
ATOM 557 O O . ALA A 1 71 ? 2.518 8.973 -13.437 1.00 94.88 71 ALA A O 1
ATOM 558 N N . PHE A 1 72 ? 2.759 7.954 -15.424 1.00 94.56 72 PHE A N 1
ATOM 559 C CA . PHE A 1 72 ? 1.333 7.706 -15.628 1.00 94.56 72 PHE A CA 1
ATOM 560 C C . PHE A 1 72 ? 0.761 6.765 -14.559 1.00 94.56 72 PHE A C 1
ATOM 562 O O . PHE A 1 72 ? -0.248 7.103 -13.942 1.00 94.56 72 PHE A O 1
ATOM 569 N N . ASP 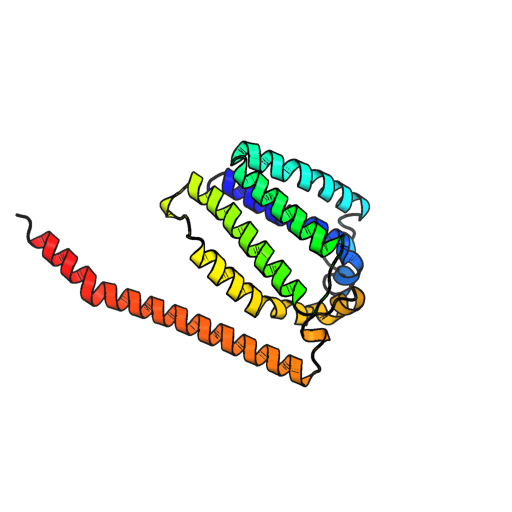A 1 73 ? 1.428 5.640 -14.281 1.00 93.12 73 ASP A N 1
ATOM 570 C CA . ASP A 1 73 ? 1.023 4.710 -13.217 1.00 93.12 73 ASP A CA 1
ATOM 571 C C . ASP A 1 73 ? 1.031 5.389 -11.835 1.00 93.12 73 ASP A C 1
ATOM 573 O O . ASP A 1 73 ? 0.121 5.185 -11.028 1.00 93.12 73 ASP A O 1
ATOM 577 N N . PHE A 1 74 ? 2.019 6.252 -11.573 1.00 95.25 74 PHE A N 1
ATOM 578 C CA . PHE A 1 74 ? 2.095 7.045 -10.343 1.00 95.25 74 PHE A CA 1
ATOM 579 C C . PHE A 1 74 ? 0.895 7.994 -10.209 1.00 95.25 74 PHE A C 1
ATOM 581 O O . PHE A 1 74 ? 0.211 7.999 -9.186 1.00 95.25 74 PHE A O 1
ATOM 588 N N . MET A 1 75 ? 0.605 8.776 -11.252 1.00 95.75 75 MET A N 1
ATOM 589 C CA . MET A 1 75 ? -0.536 9.697 -11.264 1.00 95.75 75 MET A CA 1
ATOM 590 C C . MET A 1 75 ? -1.863 8.946 -11.142 1.00 95.75 75 MET A C 1
ATOM 592 O O . MET A 1 75 ? -2.797 9.422 -10.501 1.00 95.75 75 MET A O 1
ATOM 596 N N . TRP A 1 76 ? -1.961 7.752 -11.725 1.00 95.81 76 TRP A N 1
ATOM 597 C CA . TRP A 1 76 ? -3.135 6.906 -11.562 1.00 95.81 76 TRP A CA 1
ATOM 598 C C . TRP A 1 76 ? -3.351 6.514 -10.093 1.00 95.81 76 TRP A C 1
ATOM 600 O O . TRP A 1 76 ? -4.474 6.614 -9.593 1.00 95.81 76 TRP A O 1
ATOM 610 N N . LEU A 1 77 ? -2.283 6.147 -9.375 1.00 95.50 77 LEU A N 1
ATOM 611 C CA . LEU A 1 77 ? -2.343 5.870 -7.937 1.00 95.50 77 LEU A CA 1
ATOM 612 C C . LEU A 1 77 ? -2.774 7.111 -7.135 1.00 95.50 77 LEU A C 1
ATOM 614 O O . LEU A 1 77 ? -3.620 7.001 -6.249 1.00 95.50 77 LEU A O 1
ATOM 618 N N . GLU A 1 78 ? -2.250 8.293 -7.457 1.00 96.12 78 GLU A N 1
ATOM 619 C CA . GLU A 1 78 ? -2.681 9.559 -6.845 1.00 96.12 78 GLU A CA 1
ATOM 620 C C . GLU A 1 78 ? -4.182 9.812 -7.054 1.00 96.12 78 GLU A C 1
ATOM 622 O O . GLU A 1 78 ? -4.913 10.120 -6.107 1.00 96.12 78 GLU A O 1
ATOM 627 N N . MET A 1 79 ? -4.682 9.603 -8.274 1.00 95.38 79 MET A N 1
ATOM 628 C CA . MET A 1 79 ? -6.110 9.725 -8.575 1.00 95.38 79 MET A CA 1
ATOM 629 C C . MET A 1 79 ? -6.952 8.711 -7.796 1.00 95.38 79 MET A C 1
ATOM 631 O O . MET A 1 79 ? -8.013 9.069 -7.274 1.00 95.38 79 MET A O 1
ATOM 635 N N . TRP A 1 80 ? -6.472 7.473 -7.658 1.00 95.31 80 TRP A N 1
ATOM 636 C CA . TRP A 1 80 ? -7.118 6.457 -6.827 1.00 95.31 80 TRP A CA 1
ATOM 637 C C . TRP A 1 80 ? -7.199 6.894 -5.360 1.00 95.31 80 TRP A C 1
ATOM 639 O O . TRP A 1 80 ? -8.257 6.806 -4.735 1.00 95.31 80 TRP A O 1
ATOM 649 N N . ILE A 1 81 ? -6.122 7.457 -4.815 1.00 95.19 81 ILE A N 1
ATOM 650 C CA . ILE A 1 81 ? -6.084 7.962 -3.438 1.00 95.19 81 ILE A CA 1
ATOM 651 C C . ILE A 1 81 ? -7.038 9.154 -3.255 1.00 95.19 81 ILE A C 1
ATOM 653 O O . ILE A 1 81 ? -7.768 9.195 -2.260 1.00 95.19 81 ILE A O 1
ATOM 657 N N . LEU A 1 82 ? -7.102 10.096 -4.205 1.00 94.50 82 LEU A N 1
ATOM 658 C CA . LEU A 1 82 ? -8.072 11.204 -4.158 1.00 94.50 82 LEU A CA 1
ATOM 659 C C . LEU A 1 82 ? -9.510 10.702 -4.149 1.00 94.50 82 LEU A C 1
ATOM 661 O O . LEU A 1 82 ? -10.318 11.169 -3.340 1.00 94.50 82 LEU A O 1
ATOM 665 N N . PHE A 1 83 ? -9.811 9.735 -5.015 1.00 93.00 83 PHE A N 1
ATOM 666 C CA . PHE A 1 83 ? -11.125 9.112 -5.091 1.00 93.00 83 PHE A CA 1
ATOM 667 C C . PHE A 1 83 ? -11.546 8.509 -3.739 1.00 93.00 83 PHE A C 1
ATOM 669 O O . PHE A 1 83 ? -12.681 8.697 -3.286 1.00 93.00 83 PHE A O 1
ATOM 676 N N . CYS A 1 84 ? -10.603 7.845 -3.063 1.00 91.50 84 CYS A N 1
ATOM 677 C CA . CYS A 1 84 ? -10.843 7.136 -1.809 1.00 91.50 84 CYS A CA 1
ATOM 678 C C . CYS A 1 84 ? -10.909 8.049 -0.577 1.00 91.50 84 CYS A C 1
ATOM 680 O O . CYS A 1 84 ? -11.734 7.811 0.305 1.00 91.50 84 CYS A O 1
ATOM 682 N N . TYR A 1 85 ? -10.067 9.084 -0.489 1.00 90.06 85 TYR A N 1
ATOM 683 C CA . TYR A 1 85 ? -9.965 9.923 0.715 1.00 90.06 85 TYR A CA 1
ATOM 684 C C . TYR A 1 85 ? -10.696 11.263 0.629 1.00 90.06 85 TYR A C 1
ATOM 686 O O . TYR A 1 85 ? -11.114 11.783 1.668 1.00 90.06 85 TYR A O 1
ATOM 694 N N . VAL A 1 86 ? -10.842 11.832 -0.571 1.00 90.44 86 VAL A N 1
ATOM 695 C CA . VAL A 1 86 ? -11.327 13.209 -0.758 1.00 90.44 86 VAL A CA 1
ATOM 696 C C . VAL A 1 86 ? -12.725 13.229 -1.356 1.00 90.44 86 VAL A C 1
ATOM 698 O O . VAL A 1 86 ? -13.648 13.728 -0.713 1.00 90.44 86 VAL A O 1
ATOM 701 N N . TYR A 1 87 ? -12.898 12.699 -2.568 1.00 87.56 87 TYR A N 1
ATOM 702 C CA . TYR A 1 87 ? -14.178 12.754 -3.272 1.00 87.56 87 TYR A CA 1
ATOM 703 C C . TYR A 1 87 ? -14.300 11.640 -4.325 1.00 87.56 87 TYR A C 1
ATOM 705 O O . TYR A 1 87 ? -13.412 11.534 -5.165 1.00 87.56 87 TYR A O 1
ATOM 713 N N . PRO A 1 88 ? -15.394 10.850 -4.349 1.00 87.50 88 PRO A N 1
ATOM 714 C CA . PRO A 1 88 ? -16.594 10.946 -3.516 1.00 87.50 88 PRO A CA 1
ATOM 715 C C . PRO A 1 88 ? -16.438 10.304 -2.129 1.00 87.50 88 PRO A C 1
ATOM 717 O O . PRO A 1 88 ? -17.387 10.348 -1.350 1.00 87.50 88 PRO A O 1
ATOM 720 N N . LYS A 1 89 ? -15.266 9.728 -1.809 1.00 86.38 89 LYS A N 1
ATOM 721 C CA . LYS A 1 89 ? -14.993 9.044 -0.533 1.00 86.38 89 LYS A CA 1
ATOM 722 C C . LYS A 1 89 ? -16.030 7.942 -0.247 1.00 86.38 89 LYS A C 1
ATOM 724 O O . LYS A 1 89 ? -16.762 8.004 0.748 1.00 86.38 89 LYS A O 1
ATOM 729 N N . PRO A 1 90 ? -16.160 6.950 -1.145 1.00 84.44 90 PRO A N 1
ATOM 730 C CA . PRO A 1 90 ? -17.129 5.885 -0.948 1.00 84.44 90 PRO A CA 1
ATOM 731 C C . PRO A 1 90 ? -16.770 5.081 0.311 1.00 84.44 90 PRO A C 1
ATOM 733 O O . PRO A 1 90 ? -15.611 4.942 0.688 1.00 84.44 90 PRO A O 1
ATOM 736 N N . SER A 1 91 ? -17.792 4.569 0.994 1.00 85.38 91 SER A N 1
ATOM 737 C CA . SER A 1 91 ? -17.625 3.809 2.239 1.00 85.38 91 SER A CA 1
ATOM 738 C C . SER A 1 91 ? -18.570 2.592 2.331 1.00 85.38 91 SER A C 1
ATOM 740 O O . SER A 1 91 ? -19.248 2.412 3.351 1.00 85.38 91 SER A O 1
ATOM 742 N N . PRO A 1 92 ? -18.711 1.747 1.281 1.00 87.38 92 PRO A N 1
ATOM 743 C CA . PRO A 1 92 ? -19.282 0.420 1.472 1.00 87.38 92 PRO A CA 1
ATOM 744 C C . PRO A 1 92 ? -18.326 -0.466 2.284 1.00 87.38 92 PRO A C 1
ATOM 746 O O . PRO A 1 92 ? -17.128 -0.213 2.364 1.00 87.38 92 PRO A O 1
ATOM 749 N N . TRP A 1 93 ? -18.869 -1.522 2.890 1.00 80.50 93 TRP A N 1
ATOM 750 C CA . TRP A 1 93 ? -18.177 -2.303 3.922 1.00 80.50 93 TRP A CA 1
ATOM 751 C C . TRP A 1 93 ? -16.896 -3.023 3.465 1.00 80.50 93 TRP A C 1
ATOM 753 O O . TRP A 1 93 ? -16.074 -3.369 4.304 1.00 80.50 93 TRP A O 1
ATOM 763 N N . PHE A 1 94 ? -16.741 -3.265 2.161 1.00 82.44 94 PHE A N 1
ATOM 764 C CA . PHE A 1 94 ? -15.586 -3.942 1.556 1.00 82.44 94 PHE A CA 1
ATOM 765 C C . PHE A 1 94 ? -14.582 -2.972 0.917 1.00 82.44 94 PHE A C 1
ATOM 767 O O . PHE A 1 94 ? -13.507 -3.388 0.492 1.00 82.44 94 PHE A O 1
ATOM 774 N N . PHE A 1 95 ? -14.927 -1.685 0.822 1.00 87.19 95 PHE A N 1
ATOM 775 C CA . PHE A 1 95 ? -14.190 -0.726 0.002 1.00 87.19 95 PHE A CA 1
ATOM 776 C C . PHE A 1 95 ? -12.754 -0.518 0.459 1.00 87.19 95 PHE A C 1
ATOM 778 O O . PHE A 1 95 ? -11.857 -0.391 -0.362 1.00 87.19 95 PHE A O 1
ATOM 785 N N . TRP A 1 96 ? -12.523 -0.494 1.769 1.00 84.44 96 TRP A N 1
ATOM 786 C CA . TRP A 1 96 ? -11.193 -0.242 2.317 1.00 84.44 96 TRP A CA 1
ATOM 787 C C . TRP A 1 96 ? -10.227 -1.401 2.036 1.00 84.44 96 TRP A C 1
ATOM 789 O O . TRP A 1 96 ? -9.037 -1.160 1.818 1.00 84.44 96 TRP A O 1
ATOM 799 N N . ASN A 1 97 ? -10.744 -2.630 1.907 1.00 89.06 97 ASN A N 1
ATOM 800 C CA . ASN A 1 97 ? -9.960 -3.763 1.424 1.00 89.06 97 ASN A CA 1
ATOM 801 C C . ASN A 1 97 ? -9.599 -3.609 -0.056 1.00 89.06 97 ASN A C 1
ATOM 803 O O . ASN A 1 97 ? -8.446 -3.817 -0.436 1.00 89.06 97 ASN A O 1
ATOM 807 N N . GLU A 1 98 ? -10.579 -3.227 -0.876 1.00 89.38 98 GLU A N 1
ATOM 808 C CA . GLU A 1 98 ? -10.396 -3.009 -2.312 1.00 89.38 98 GLU A CA 1
ATOM 809 C C . GLU A 1 98 ? -9.393 -1.889 -2.582 1.00 89.38 98 GLU A C 1
ATOM 811 O O . GLU A 1 98 ? -8.441 -2.078 -3.337 1.00 89.38 98 GLU A O 1
ATOM 816 N N . PHE A 1 99 ? -9.553 -0.761 -1.891 1.00 92.19 99 PHE A N 1
ATOM 817 C CA . PHE A 1 99 ? -8.630 0.363 -1.907 1.00 92.19 99 PHE A CA 1
ATOM 818 C C . PHE A 1 99 ? -7.187 -0.084 -1.686 1.00 92.19 99 PHE A C 1
ATOM 820 O O . PHE A 1 99 ? -6.329 0.190 -2.530 1.00 92.19 99 PHE A O 1
ATOM 827 N N . ALA A 1 100 ? -6.930 -0.791 -0.583 1.00 92.81 100 ALA A N 1
ATOM 828 C CA . ALA A 1 100 ? -5.586 -1.217 -0.224 1.00 92.81 100 ALA A CA 1
ATOM 829 C C . ALA A 1 100 ? -5.013 -2.241 -1.216 1.00 92.81 100 ALA A C 1
ATOM 831 O O . ALA A 1 100 ? -3.835 -2.157 -1.566 1.00 92.81 100 ALA A O 1
ATOM 832 N N . ALA A 1 101 ? -5.831 -3.181 -1.698 1.00 95.12 101 ALA A N 1
ATOM 833 C CA . ALA A 1 101 ? -5.406 -4.191 -2.665 1.00 95.12 101 ALA A CA 1
ATOM 834 C C . ALA A 1 101 ? -5.047 -3.573 -4.026 1.00 95.12 101 ALA A C 1
ATOM 836 O O . ALA A 1 101 ? -3.997 -3.884 -4.590 1.00 95.12 101 ALA A O 1
ATOM 837 N N . ILE A 1 102 ? -5.876 -2.653 -4.523 1.00 95.31 102 ILE A N 1
ATOM 838 C CA . ILE A 1 102 ? -5.644 -1.943 -5.785 1.00 95.31 102 ILE A CA 1
ATOM 839 C C . ILE A 1 102 ? -4.429 -1.012 -5.678 1.00 95.31 102 ILE A C 1
ATOM 841 O O . ILE A 1 102 ? -3.590 -0.988 -6.580 1.00 95.31 102 ILE A O 1
ATOM 845 N N . ALA A 1 103 ? -4.287 -0.285 -4.565 1.00 94.69 103 ALA A N 1
ATOM 846 C CA . ALA A 1 103 ? -3.116 0.555 -4.328 1.00 94.69 103 ALA A CA 1
ATOM 847 C C . ALA A 1 103 ? -1.829 -0.285 -4.283 1.00 94.69 103 ALA A C 1
ATOM 849 O O . ALA A 1 103 ? -0.831 0.082 -4.900 1.00 94.69 103 ALA A O 1
ATOM 850 N N . ASN A 1 104 ? -1.858 -1.443 -3.612 1.00 94.44 104 ASN A N 1
ATOM 851 C CA . ASN A 1 104 ? -0.721 -2.361 -3.562 1.00 94.44 104 ASN A CA 1
ATOM 852 C C . ASN A 1 104 ? -0.343 -2.887 -4.955 1.00 94.44 104 ASN A C 1
ATOM 854 O O . ASN A 1 104 ? 0.838 -2.892 -5.300 1.00 94.44 104 ASN A O 1
ATOM 858 N N . PHE A 1 105 ? -1.334 -3.246 -5.774 1.00 95.50 105 PHE A N 1
ATOM 859 C CA . PHE A 1 105 ? -1.111 -3.654 -7.158 1.00 95.50 105 PHE A CA 1
ATOM 860 C C . PHE A 1 105 ? -0.431 -2.551 -7.973 1.00 95.50 105 PHE A C 1
ATOM 862 O O . PHE A 1 105 ? 0.597 -2.808 -8.594 1.00 95.50 105 PHE A O 1
ATOM 869 N N . ALA A 1 106 ? -0.942 -1.318 -7.932 1.00 94.25 106 ALA A N 1
ATOM 870 C CA . ALA A 1 106 ? -0.351 -0.199 -8.668 1.00 94.25 106 ALA A CA 1
ATOM 871 C C . ALA A 1 106 ? 1.091 0.098 -8.227 1.00 94.25 106 ALA A C 1
ATOM 873 O O . ALA A 1 106 ? 1.971 0.273 -9.070 1.00 94.25 106 ALA A O 1
ATOM 874 N N . ILE A 1 107 ? 1.360 0.063 -6.916 1.00 94.06 107 ILE A N 1
ATOM 875 C CA . ILE A 1 107 ? 2.722 0.203 -6.381 1.00 94.06 107 ILE A CA 1
ATOM 876 C C . ILE A 1 107 ? 3.618 -0.932 -6.891 1.00 94.06 107 ILE A C 1
ATOM 878 O O . ILE A 1 107 ? 4.736 -0.667 -7.332 1.00 94.06 107 ILE A O 1
ATOM 882 N N . SER A 1 108 ? 3.136 -2.180 -6.883 1.00 93.75 108 SER A N 1
ATOM 883 C CA . SER A 1 108 ? 3.888 -3.334 -7.395 1.00 93.75 108 SER A CA 1
ATOM 884 C C . SER A 1 108 ? 4.222 -3.177 -8.882 1.00 93.75 108 SER A C 1
ATOM 886 O O . SER A 1 108 ? 5.370 -3.376 -9.282 1.00 93.75 108 SER A O 1
ATOM 888 N N . ARG A 1 109 ? 3.263 -2.721 -9.702 1.00 93.44 109 ARG A N 1
ATOM 889 C CA . ARG A 1 109 ? 3.483 -2.454 -11.134 1.00 93.44 109 ARG A CA 1
ATOM 890 C C . ARG A 1 109 ? 4.558 -1.400 -11.359 1.00 93.44 109 ARG A C 1
ATOM 892 O O . ARG A 1 109 ? 5.473 -1.630 -12.151 1.00 93.44 109 ARG A O 1
ATOM 899 N N . LEU A 1 110 ? 4.499 -0.300 -10.617 1.00 92.75 110 LEU A N 1
ATOM 900 C CA . LEU A 1 110 ? 5.484 0.770 -10.711 1.00 92.75 110 LEU A CA 1
ATOM 901 C C . LEU A 1 110 ? 6.884 0.321 -10.259 1.00 92.75 110 LEU A C 1
ATOM 903 O O . LEU A 1 110 ? 7.882 0.603 -10.930 1.00 92.75 110 LEU A O 1
ATOM 907 N N . VAL A 1 111 ? 6.969 -0.428 -9.156 1.00 92.19 111 VAL A N 1
ATOM 908 C CA . VAL A 1 111 ? 8.223 -1.040 -8.691 1.00 92.19 111 VAL A CA 1
ATOM 909 C C . VAL A 1 111 ? 8.782 -1.985 -9.752 1.00 92.19 111 VAL A C 1
ATOM 911 O O . VAL A 1 111 ? 9.974 -1.931 -10.049 1.00 92.19 111 VAL A O 1
ATOM 914 N N . ASN A 1 112 ? 7.933 -2.799 -10.377 1.00 93.06 112 ASN A N 1
ATOM 915 C CA . ASN A 1 112 ? 8.346 -3.732 -11.416 1.00 93.06 112 ASN A CA 1
ATOM 916 C C . ASN A 1 112 ? 8.882 -3.024 -12.672 1.00 93.06 112 ASN A C 1
ATOM 918 O O . ASN A 1 112 ? 9.845 -3.506 -13.261 1.00 93.06 112 ASN A O 1
ATOM 922 N N . ILE A 1 113 ? 8.336 -1.861 -13.054 1.00 92.19 113 ILE A N 1
ATOM 923 C CA . ILE A 1 113 ? 8.908 -1.031 -14.133 1.00 92.19 113 ILE A CA 1
ATOM 924 C C . ILE A 1 113 ? 10.339 -0.603 -13.776 1.00 92.19 113 ILE A C 1
ATOM 926 O O . ILE A 1 113 ? 11.248 -0.718 -14.600 1.00 92.19 113 ILE A O 1
ATOM 930 N N . CYS A 1 114 ? 10.561 -0.162 -12.536 1.00 90.81 114 CYS A N 1
ATOM 931 C CA . CYS A 1 114 ? 11.889 0.240 -12.066 1.00 90.81 114 CYS A CA 1
ATOM 932 C C . CYS A 1 114 ? 12.870 -0.943 -12.015 1.00 90.81 114 CYS A C 1
ATOM 934 O O . CYS A 1 114 ? 14.041 -0.793 -12.367 1.00 90.81 114 CYS A O 1
ATOM 936 N N . VAL A 1 115 ? 12.397 -2.120 -11.585 1.00 91.56 115 VAL A N 1
ATOM 937 C CA . VAL A 1 115 ? 13.181 -3.364 -11.579 1.00 91.56 115 VAL A CA 1
ATOM 938 C C . VAL A 1 115 ? 13.531 -3.773 -13.003 1.00 91.56 115 VAL A C 1
ATOM 940 O O . VAL A 1 115 ? 14.698 -4.032 -13.268 1.00 91.56 115 VAL A O 1
ATOM 943 N N . TYR A 1 116 ? 12.574 -3.743 -13.931 1.00 91.94 116 TYR A N 1
ATOM 944 C CA . TYR A 1 116 ? 12.797 -4.111 -15.327 1.00 91.94 116 TYR A CA 1
ATOM 945 C C . TYR A 1 116 ? 13.889 -3.266 -15.999 1.00 91.94 116 TYR A C 1
ATOM 947 O O . TYR A 1 116 ? 14.660 -3.785 -16.795 1.00 91.94 116 TYR A O 1
ATOM 955 N N . GLN A 1 117 ? 14.007 -1.980 -15.657 1.00 88.31 117 GLN A N 1
ATOM 956 C CA . GLN A 1 117 ? 15.072 -1.121 -16.191 1.00 88.31 117 GLN A CA 1
ATOM 957 C C . GLN A 1 117 ? 16.462 -1.414 -15.617 1.00 88.31 117 GLN A C 1
ATOM 959 O O . GLN A 1 117 ? 17.463 -1.138 -16.275 1.00 88.31 117 GLN A O 1
ATOM 964 N N . GLY A 1 118 ? 16.536 -1.903 -14.378 1.00 87.06 118 GLY A N 1
ATOM 965 C CA . GLY A 1 118 ? 17.802 -2.132 -13.682 1.00 87.06 118 GLY A CA 1
ATOM 966 C C . GLY A 1 118 ? 18.308 -3.568 -13.773 1.00 87.06 118 GLY A C 1
ATOM 967 O O . GLY A 1 118 ? 19.492 -3.789 -14.001 1.00 87.06 118 GLY A O 1
ATOM 968 N N . VAL A 1 119 ? 17.411 -4.524 -13.540 1.00 89.75 119 VAL A N 1
ATOM 969 C CA . VAL A 1 119 ? 17.670 -5.968 -13.486 1.00 89.75 119 VAL A CA 1
ATOM 970 C C . VAL A 1 119 ? 16.451 -6.696 -14.085 1.00 89.75 119 VAL A C 1
ATOM 972 O O . VAL A 1 119 ? 15.580 -7.157 -13.338 1.00 89.75 119 VAL A O 1
ATOM 975 N N . PRO A 1 120 ? 16.334 -6.758 -15.427 1.00 90.19 120 PRO A N 1
ATOM 976 C CA . PRO A 1 120 ? 15.178 -7.337 -16.118 1.00 90.19 120 PRO A CA 1
ATOM 977 C C . PRO A 1 120 ? 14.839 -8.767 -15.683 1.00 90.19 120 PRO A C 1
ATOM 979 O O . PRO A 1 120 ? 13.668 -9.151 -15.677 1.00 90.19 120 PRO A O 1
ATOM 982 N N . GLU A 1 121 ? 15.842 -9.545 -15.278 1.00 91.94 121 GLU A N 1
ATOM 983 C CA . GLU A 1 121 ? 15.713 -10.940 -14.845 1.00 91.94 121 GLU A CA 1
ATOM 984 C C . GLU A 1 121 ? 14.895 -11.092 -13.554 1.00 91.94 121 GLU A C 1
ATOM 986 O O . GLU A 1 121 ? 14.363 -12.167 -13.287 1.00 91.94 121 GLU A O 1
ATOM 991 N N . LEU A 1 122 ? 14.785 -10.023 -12.758 1.00 90.38 122 LEU A N 1
ATOM 992 C CA . LEU A 1 122 ? 13.974 -9.982 -11.538 1.00 90.38 122 LEU A CA 1
ATOM 993 C C . LEU A 1 122 ? 12.570 -9.418 -11.774 1.00 90.38 122 LEU A C 1
ATOM 995 O O . LEU A 1 122 ? 11.798 -9.295 -10.821 1.00 90.38 122 LEU A O 1
ATOM 999 N N . SER A 1 123 ? 12.235 -9.047 -13.013 1.00 92.12 123 SER A N 1
ATOM 1000 C CA . SER A 1 123 ? 10.896 -8.559 -13.318 1.00 92.12 123 SER A CA 1
ATOM 1001 C C . SER A 1 123 ? 9.858 -9.663 -13.118 1.00 92.12 123 SER A C 1
ATOM 1003 O O . SER A 1 123 ? 10.040 -10.819 -13.503 1.00 92.12 123 SER A O 1
ATOM 1005 N N . VAL A 1 124 ? 8.749 -9.299 -12.484 1.00 90.88 124 VAL A N 1
ATOM 1006 C CA . VAL A 1 124 ? 7.653 -10.210 -12.172 1.00 90.88 124 VAL A CA 1
ATOM 1007 C C . VAL A 1 124 ? 6.502 -10.024 -13.155 1.00 90.88 124 VAL A C 1
ATOM 1009 O O . VAL A 1 124 ? 6.161 -8.915 -13.586 1.00 90.88 124 VAL A O 1
ATOM 1012 N N . GLY A 1 125 ? 5.897 -11.146 -13.539 1.00 92.69 125 GLY A N 1
ATOM 1013 C CA . GLY A 1 125 ? 4.704 -11.157 -14.374 1.00 92.69 125 GLY A CA 1
ATOM 1014 C C . GLY A 1 125 ? 3.469 -10.695 -13.601 1.00 92.69 125 GLY A C 1
ATOM 1015 O O . GLY A 1 125 ? 3.357 -10.915 -12.396 1.00 92.69 125 GLY A O 1
ATOM 1016 N N . VAL A 1 126 ? 2.493 -10.139 -14.322 1.00 93.88 126 VAL A N 1
ATOM 1017 C CA . VAL A 1 126 ? 1.231 -9.633 -13.746 1.00 93.88 126 VAL A CA 1
ATOM 1018 C C . VAL A 1 126 ? 0.446 -10.692 -12.960 1.00 93.88 126 VAL A C 1
ATOM 1020 O O . VAL A 1 126 ? -0.308 -10.360 -12.054 1.00 93.88 126 VAL A O 1
ATOM 1023 N N . GLY A 1 127 ? 0.643 -11.980 -13.265 1.00 94.69 127 GLY A N 1
ATOM 1024 C CA . GLY A 1 127 ? 0.021 -13.074 -12.519 1.00 94.69 127 GLY A CA 1
ATOM 1025 C C . GLY A 1 127 ? 0.393 -13.065 -11.034 1.00 94.69 127 GLY A C 1
ATOM 1026 O O . GLY A 1 127 ? -0.478 -13.282 -10.195 1.00 94.69 127 GLY A O 1
ATOM 1027 N N . LEU A 1 128 ? 1.649 -12.747 -10.698 1.00 91.69 128 LEU A N 1
ATOM 1028 C CA . LEU A 1 128 ? 2.067 -12.630 -9.301 1.00 91.69 128 LEU A CA 1
ATOM 1029 C C . LEU A 1 128 ? 1.408 -11.421 -8.629 1.00 91.69 128 LEU A C 1
ATOM 1031 O O . LEU A 1 128 ? 0.920 -11.546 -7.510 1.00 91.69 128 LEU A O 1
ATOM 1035 N N . ASP A 1 129 ? 1.324 -10.288 -9.328 1.00 93.94 129 ASP A N 1
ATOM 1036 C CA . ASP A 1 129 ? 0.653 -9.090 -8.813 1.00 93.94 129 ASP A CA 1
ATOM 1037 C C . ASP A 1 129 ? -0.830 -9.357 -8.518 1.00 93.94 129 ASP A C 1
ATOM 1039 O O . ASP A 1 129 ? -1.345 -8.909 -7.497 1.00 93.94 129 ASP A O 1
ATOM 1043 N N . ILE A 1 130 ? -1.517 -10.130 -9.368 1.00 95.62 130 ILE A N 1
ATOM 1044 C CA . ILE A 1 130 ? -2.917 -10.530 -9.153 1.00 95.62 130 ILE A CA 1
ATOM 1045 C C . ILE A 1 130 ? -3.041 -11.442 -7.928 1.00 95.62 130 ILE A C 1
ATOM 1047 O O . ILE A 1 130 ? -3.941 -11.247 -7.111 1.00 95.62 130 ILE A O 1
ATOM 1051 N N . ILE A 1 131 ? -2.133 -12.409 -7.761 1.00 93.56 131 ILE A N 1
ATOM 1052 C CA . ILE A 1 131 ? -2.115 -13.284 -6.578 1.00 93.56 131 ILE A CA 1
ATOM 1053 C C . ILE A 1 131 ? -1.932 -12.449 -5.304 1.00 93.56 131 ILE A C 1
ATOM 1055 O O . ILE A 1 131 ? -2.674 -12.635 -4.336 1.00 93.56 131 ILE A O 1
ATOM 1059 N N . VAL A 1 132 ? -0.989 -11.501 -5.311 1.00 93.25 132 VAL A N 1
ATOM 1060 C CA . VAL A 1 132 ? -0.744 -10.596 -4.179 1.00 93.25 132 VAL A CA 1
ATOM 1061 C C . VAL A 1 132 ? -1.944 -9.681 -3.933 1.00 93.25 132 VAL A C 1
ATOM 1063 O O . VAL A 1 132 ? -2.353 -9.534 -2.784 1.00 93.25 132 VAL A O 1
ATOM 1066 N N . LEU A 1 133 ? -2.574 -9.135 -4.977 1.00 95.38 133 LEU A N 1
ATOM 1067 C CA . LEU A 1 133 ? -3.807 -8.346 -4.868 1.00 95.38 133 LEU A CA 1
ATOM 1068 C C . LEU A 1 133 ? -4.908 -9.158 -4.174 1.00 95.38 133 LEU A C 1
ATOM 1070 O O . LEU A 1 133 ? -5.486 -8.691 -3.190 1.00 95.38 133 LEU A O 1
ATOM 1074 N N . CYS A 1 134 ? -5.174 -10.384 -4.634 1.00 94.38 134 CYS A N 1
ATOM 1075 C CA . CYS A 1 134 ? -6.171 -11.268 -4.025 1.00 94.38 134 CYS A CA 1
ATOM 1076 C C . CYS A 1 134 ? -5.830 -11.593 -2.564 1.00 94.38 134 CYS A C 1
ATOM 1078 O O . CYS A 1 134 ? -6.721 -11.617 -1.710 1.00 94.38 134 CYS A O 1
ATOM 1080 N N . TRP A 1 135 ? -4.549 -11.810 -2.262 1.00 93.94 135 TRP A N 1
ATOM 1081 C CA . TRP A 1 135 ? -4.077 -12.046 -0.901 1.00 93.94 135 TRP A CA 1
ATOM 1082 C C . TRP A 1 135 ? -4.297 -10.830 0.007 1.00 93.94 135 TRP A C 1
ATOM 1084 O O . TRP A 1 135 ? -4.868 -10.971 1.090 1.00 93.94 135 TRP A O 1
ATOM 1094 N N . VAL A 1 136 ? -3.897 -9.632 -0.432 1.00 94.75 136 VAL A N 1
ATOM 1095 C CA . VAL A 1 136 ? -4.089 -8.377 0.313 1.00 94.75 136 VAL A CA 1
ATOM 1096 C C . VAL A 1 136 ? -5.577 -8.134 0.541 1.00 94.75 136 VAL A C 1
ATOM 1098 O O . VAL A 1 136 ? -5.988 -7.961 1.685 1.00 94.75 136 VAL A O 1
ATOM 1101 N N . MET A 1 137 ? -6.406 -8.235 -0.500 1.00 93.31 137 MET A N 1
ATOM 1102 C CA . MET A 1 137 ? -7.865 -8.101 -0.399 1.00 93.31 137 MET A CA 1
ATOM 1103 C C . MET A 1 137 ? -8.470 -9.040 0.662 1.00 93.31 137 MET A C 1
ATOM 1105 O O . MET A 1 137 ? -9.386 -8.655 1.391 1.00 93.31 137 MET A O 1
ATOM 1109 N N . SER A 1 138 ? -7.936 -10.260 0.769 1.00 92.06 138 SER A N 1
ATOM 1110 C CA . SER A 1 138 ? -8.424 -11.306 1.678 1.00 92.06 138 SER A CA 1
ATOM 1111 C C . SER A 1 138 ? -7.870 -11.213 3.103 1.00 92.06 138 SER A C 1
ATOM 1113 O O . SER A 1 138 ? -8.285 -11.993 3.959 1.00 92.06 138 SER A O 1
ATOM 1115 N N . THR A 1 139 ? -6.911 -10.324 3.376 1.00 93.81 139 THR A N 1
ATOM 1116 C CA . THR A 1 139 ? -6.204 -10.285 4.671 1.00 93.81 139 THR A CA 1
ATOM 1117 C C . THR A 1 139 ? -6.113 -8.896 5.293 1.00 93.81 139 THR A C 1
ATOM 1119 O O . THR A 1 139 ? -5.975 -8.788 6.513 1.00 93.81 139 THR A O 1
ATOM 1122 N N . ILE A 1 140 ? -6.225 -7.826 4.504 1.00 93.00 140 ILE A N 1
ATOM 1123 C CA . ILE A 1 140 ? -5.986 -6.453 4.963 1.00 93.00 140 ILE A CA 1
ATOM 1124 C C . ILE A 1 140 ? -6.985 -5.980 6.028 1.00 93.00 140 ILE A C 1
ATOM 1126 O O . ILE A 1 140 ? -6.601 -5.226 6.924 1.00 93.00 140 ILE A O 1
ATOM 1130 N N . HIS A 1 141 ? -8.216 -6.510 6.040 1.00 91.69 141 HIS A N 1
ATOM 1131 C CA . HIS A 1 141 ? -9.212 -6.219 7.086 1.00 91.69 141 HIS A CA 1
ATOM 1132 C C . HIS A 1 141 ? -8.755 -6.616 8.494 1.00 91.69 141 HIS A C 1
ATOM 1134 O O . HIS A 1 141 ? -9.360 -6.204 9.484 1.00 91.69 141 HIS A O 1
ATOM 1140 N N . LEU A 1 142 ? -7.688 -7.415 8.630 1.00 92.06 142 LEU A N 1
ATOM 1141 C CA . LEU A 1 142 ? -7.086 -7.690 9.933 1.00 92.06 142 LEU A CA 1
ATOM 1142 C C . LEU A 1 142 ? -6.619 -6.410 10.642 1.00 92.06 142 LEU A C 1
ATOM 1144 O O . LEU A 1 142 ? -6.678 -6.346 11.872 1.00 92.06 142 LEU A O 1
ATOM 1148 N N . GLN A 1 143 ? -6.200 -5.392 9.888 1.00 88.88 143 GLN A N 1
ATOM 1149 C CA . GLN A 1 143 ? -5.753 -4.110 10.440 1.00 88.88 143 GLN A CA 1
ATOM 1150 C C . GLN A 1 143 ? -6.921 -3.315 11.048 1.00 88.88 143 GLN A C 1
ATOM 1152 O O . GLN A 1 143 ? -6.781 -2.721 12.118 1.00 88.88 143 GLN A O 1
ATOM 1157 N N . GLU A 1 144 ? -8.109 -3.407 10.444 1.00 89.81 144 GLU A N 1
ATOM 1158 C CA . GLU A 1 144 ? -9.324 -2.699 10.876 1.00 89.81 144 GLU A CA 1
ATOM 1159 C C . GLU A 1 144 ? -9.767 -3.092 12.298 1.00 89.81 144 GLU A C 1
ATOM 1161 O O . GLU A 1 144 ? -10.452 -2.338 12.987 1.00 89.81 144 GLU A O 1
ATOM 1166 N N . PHE A 1 145 ? -9.371 -4.270 12.799 1.00 90.88 145 PHE A N 1
ATOM 1167 C CA . PHE A 1 145 ? -9.702 -4.678 14.168 1.00 90.88 145 PHE A CA 1
ATOM 1168 C C . PHE A 1 145 ? -9.011 -3.836 15.240 1.00 90.88 145 PHE A C 1
ATOM 1170 O O . PHE A 1 145 ? -9.540 -3.743 16.350 1.00 90.88 145 PHE A O 1
ATOM 1177 N N . HIS A 1 146 ? -7.832 -3.290 14.940 1.00 88.44 146 HIS A N 1
ATOM 1178 C CA . HIS A 1 146 ? -7.141 -2.363 15.830 1.00 88.44 146 HIS A CA 1
ATOM 1179 C C . HIS A 1 146 ? -7.747 -0.960 15.725 1.00 88.44 146 HIS A C 1
ATOM 1181 O O . HIS A 1 146 ? -7.821 -0.244 16.720 1.00 88.44 146 HIS A O 1
ATOM 1187 N N . ASP A 1 147 ? -8.249 -0.609 14.539 1.00 89.06 147 ASP A N 1
ATOM 1188 C CA . ASP A 1 147 ? -8.678 0.746 14.216 1.00 89.06 147 ASP A CA 1
ATOM 1189 C C . ASP A 1 147 ? -10.177 1.034 14.475 1.00 89.06 147 ASP A C 1
ATOM 1191 O O . ASP A 1 147 ? -10.634 2.147 14.222 1.00 89.06 147 ASP A O 1
ATOM 1195 N N . ILE A 1 148 ? -10.923 0.101 15.092 1.00 90.44 148 ILE A N 1
ATOM 1196 C CA . ILE A 1 148 ? -12.385 0.175 15.339 1.00 90.44 148 ILE A CA 1
ATOM 1197 C C . ILE A 1 148 ? -12.861 1.531 15.888 1.00 90.44 148 ILE A C 1
ATOM 1199 O O . ILE A 1 148 ? -13.913 2.030 15.476 1.00 90.44 148 ILE A O 1
ATOM 1203 N N . GLN A 1 149 ? -12.153 2.105 16.867 1.00 91.44 149 GLN A N 1
ATOM 1204 C CA . GLN A 1 149 ? -12.556 3.375 17.479 1.00 91.44 149 GLN A CA 1
ATOM 1205 C C . GLN A 1 149 ? -12.407 4.536 16.492 1.00 91.44 149 GLN A C 1
ATOM 1207 O O . GLN A 1 149 ? -13.358 5.295 16.299 1.00 91.44 149 GLN A O 1
ATOM 1212 N N . GLY A 1 150 ? -11.241 4.657 15.860 1.00 91.12 150 GLY A N 1
ATOM 1213 C CA . GLY A 1 150 ? -10.989 5.651 14.822 1.00 91.12 150 GLY A CA 1
ATOM 1214 C C . GLY A 1 150 ? -11.912 5.503 13.609 1.00 91.12 150 GLY A C 1
ATOM 1215 O O . GLY A 1 150 ? -12.497 6.496 13.185 1.00 91.12 150 GLY A O 1
ATOM 1216 N N . ASP A 1 151 ? -12.164 4.280 13.134 1.00 90.31 151 ASP A N 1
ATOM 1217 C CA . ASP A 1 151 ? -13.098 4.023 12.029 1.00 90.31 151 ASP A CA 1
ATOM 1218 C C . ASP A 1 151 ? -14.519 4.501 12.357 1.00 90.31 151 ASP A C 1
ATOM 1220 O O . ASP A 1 151 ? -15.196 5.092 11.510 1.00 90.31 151 ASP A O 1
ATOM 1224 N N . ARG A 1 152 ? -14.966 4.298 13.606 1.00 91.25 152 ARG A N 1
ATOM 1225 C CA . ARG A 1 152 ? -16.270 4.783 14.079 1.00 91.25 152 ARG A CA 1
ATOM 1226 C C . ARG A 1 152 ? -16.338 6.309 14.070 1.00 91.25 152 ARG A C 1
ATOM 1228 O O . ARG A 1 152 ? -17.363 6.855 13.673 1.00 91.25 152 ARG A O 1
ATOM 1235 N N . ILE A 1 153 ? -15.270 6.987 14.495 1.00 92.00 153 ILE A N 1
ATOM 1236 C CA . ILE A 1 153 ? -15.171 8.458 14.479 1.00 92.00 153 ILE A CA 1
ATOM 1237 C C . ILE A 1 153 ? -15.173 8.984 13.037 1.00 92.00 153 ILE A C 1
ATOM 1239 O O . ILE A 1 153 ? -15.846 9.969 12.746 1.00 92.00 153 ILE A O 1
ATOM 1243 N N . SER A 1 154 ? -14.477 8.298 12.129 1.00 87.19 154 SER A N 1
ATOM 1244 C CA . SER A 1 154 ? -14.418 8.616 10.696 1.00 87.19 154 SER A CA 1
ATOM 1245 C C . SER A 1 154 ? -15.702 8.268 9.926 1.00 87.19 154 SER A C 1
ATOM 1247 O O . SER A 1 154 ? -15.787 8.556 8.731 1.00 87.19 154 SER A O 1
ATOM 1249 N N . GLY A 1 155 ? -16.694 7.637 10.568 1.00 88.00 155 GLY A N 1
ATOM 1250 C CA . GLY A 1 155 ? -17.933 7.198 9.917 1.00 88.00 155 GLY A CA 1
ATOM 1251 C C . GLY A 1 155 ? -17.721 6.093 8.876 1.00 88.00 155 GLY A C 1
ATOM 1252 O O . GLY A 1 155 ? -18.536 5.935 7.963 1.00 88.00 155 GLY A O 1
ATOM 1253 N N . ARG A 1 156 ? -16.621 5.336 8.975 1.00 87.88 156 ARG A N 1
ATOM 1254 C CA . ARG A 1 156 ? -16.331 4.232 8.058 1.00 87.88 156 ARG A CA 1
ATOM 1255 C C . ARG A 1 156 ? -17.217 3.031 8.359 1.00 87.88 156 ARG A C 1
ATOM 1257 O O . ARG A 1 156 ? -17.572 2.754 9.505 1.00 87.88 156 ARG A O 1
ATOM 1264 N N . ARG A 1 157 ? -17.544 2.277 7.313 1.00 89.44 157 ARG A N 1
ATOM 1265 C CA . ARG A 1 157 ? -18.109 0.934 7.445 1.00 89.44 157 ARG A CA 1
ATOM 1266 C C . ARG A 1 157 ? -16.986 -0.052 7.164 1.00 89.44 157 ARG A C 1
ATOM 1268 O O . ARG A 1 157 ? -16.685 -0.299 6.011 1.00 89.44 157 ARG A O 1
ATOM 1275 N N . THR A 1 158 ? -16.351 -0.564 8.209 1.00 89.81 158 THR A N 1
ATOM 1276 C CA . THR A 1 158 ? -15.333 -1.621 8.114 1.00 89.81 158 THR A CA 1
ATOM 1277 C C . THR A 1 158 ? -15.916 -2.957 8.555 1.00 89.81 158 THR A C 1
ATOM 1279 O O . THR A 1 158 ? -16.937 -2.996 9.260 1.00 89.81 158 THR A O 1
ATOM 1282 N N . LEU A 1 159 ? -15.299 -4.070 8.153 1.00 89.88 159 LEU A N 1
ATOM 1283 C CA . LEU A 1 159 ? -15.800 -5.408 8.487 1.00 89.88 159 LEU A CA 1
ATOM 1284 C C . LEU A 1 159 ? -15.989 -5.593 10.008 1.00 89.88 159 LEU A C 1
ATOM 1286 O O . LEU A 1 159 ? -17.062 -6.040 10.427 1.00 89.88 159 LEU A O 1
ATOM 1290 N N . PRO A 1 160 ? -15.038 -5.187 10.873 1.00 89.81 160 PRO A N 1
ATOM 1291 C CA . PRO A 1 160 ? -15.206 -5.280 12.323 1.00 89.81 160 PRO A CA 1
ATOM 1292 C C . PRO A 1 160 ? -16.310 -4.390 12.914 1.00 89.81 160 PRO A C 1
ATOM 1294 O O . PRO A 1 160 ? -16.782 -4.678 14.019 1.00 89.81 160 PRO A O 1
ATOM 1297 N N . LEU A 1 161 ? -16.705 -3.307 12.237 1.00 91.12 161 LEU A N 1
ATOM 1298 C CA . LEU A 1 161 ? -17.806 -2.439 12.671 1.00 91.12 161 LEU A CA 1
ATOM 1299 C C . LEU A 1 161 ? -19.171 -2.976 12.244 1.00 91.12 161 LEU A C 1
ATOM 1301 O O . LEU A 1 161 ? -20.136 -2.847 12.996 1.00 91.12 161 LEU A O 1
ATOM 1305 N N . VAL A 1 162 ? -19.251 -3.580 11.057 1.00 91.69 162 VAL A N 1
ATOM 1306 C CA . VAL A 1 162 ? -20.486 -4.182 10.534 1.00 91.69 162 VAL A CA 1
ATOM 1307 C C . VAL A 1 162 ? -20.802 -5.501 11.245 1.00 91.69 162 VAL A C 1
ATOM 1309 O O . VAL A 1 162 ? -21.967 -5.825 11.473 1.00 91.69 162 VAL A O 1
ATOM 1312 N N . LEU A 1 163 ? -19.775 -6.262 11.626 1.00 90.06 163 LEU A N 1
ATOM 1313 C CA . LEU A 1 163 ? -19.937 -7.540 12.310 1.00 90.06 163 LEU A CA 1
ATOM 1314 C C . LEU A 1 163 ? -20.153 -7.365 13.823 1.00 90.06 163 LEU A C 1
ATOM 1316 O O . LEU A 1 163 ? -19.417 -6.661 14.513 1.00 90.06 163 LEU A O 1
ATOM 1320 N N . GLY A 1 164 ? -21.117 -8.108 14.375 1.00 87.31 164 GLY A N 1
ATOM 1321 C CA . GLY A 1 164 ? -21.276 -8.254 15.825 1.00 87.31 164 GLY A CA 1
ATOM 1322 C C . GLY A 1 164 ? -20.109 -9.017 16.483 1.00 87.31 164 GLY A C 1
ATOM 1323 O O . GLY A 1 164 ? -19.255 -9.575 15.787 1.00 87.31 164 GLY A O 1
ATOM 1324 N N . PRO A 1 165 ? -20.068 -9.119 17.829 1.00 89.94 165 PRO A N 1
ATOM 1325 C CA . PRO A 1 165 ? -18.963 -9.753 18.559 1.00 89.94 165 PRO A CA 1
ATOM 1326 C C . PRO A 1 165 ? -18.616 -11.168 18.073 1.00 89.94 165 PRO A C 1
ATOM 1328 O O . PRO A 1 165 ? -17.448 -11.469 17.843 1.00 89.94 165 PRO A O 1
ATOM 1331 N N . VAL A 1 166 ? -19.629 -12.008 17.839 1.00 92.94 166 VAL A N 1
ATOM 1332 C CA . VAL A 1 166 ? -19.446 -13.378 17.332 1.00 92.94 166 VAL A CA 1
ATOM 1333 C C . VAL A 1 166 ? -18.894 -13.379 15.903 1.00 92.94 166 VAL A C 1
ATOM 1335 O O . VAL A 1 166 ? -17.986 -14.148 15.593 1.00 92.94 166 VAL A O 1
ATOM 1338 N N . GLY A 1 167 ? -19.408 -12.498 15.038 1.00 93.81 167 GLY A N 1
ATOM 1339 C CA . GLY A 1 167 ? -18.945 -12.359 13.655 1.00 93.81 167 GLY A CA 1
ATOM 1340 C C . GLY A 1 167 ? -17.477 -11.944 13.581 1.00 93.81 167 GLY A C 1
ATOM 1341 O O . GLY A 1 167 ? -16.717 -12.526 12.813 1.00 93.81 167 GLY A O 1
ATOM 1342 N N . ARG A 1 168 ? -17.047 -11.021 14.449 1.00 93.88 168 ARG A N 1
ATOM 1343 C CA . ARG A 1 168 ? -15.640 -10.610 14.565 1.00 93.88 168 ARG A CA 1
ATOM 1344 C C . ARG A 1 168 ? -14.716 -11.767 14.924 1.00 93.88 168 ARG A C 1
ATOM 1346 O O . ARG A 1 168 ? -13.682 -11.937 14.282 1.00 93.88 168 ARG A O 1
ATOM 1353 N N . THR A 1 169 ? -15.083 -12.570 15.921 1.00 93.94 169 THR A N 1
ATOM 1354 C CA . THR A 1 169 ? -14.289 -13.742 16.317 1.00 93.94 169 THR A CA 1
ATOM 1355 C C . THR A 1 169 ? -14.198 -14.753 15.179 1.00 93.94 169 THR A C 1
ATOM 1357 O O . THR A 1 169 ? -13.104 -15.219 14.865 1.00 93.94 169 THR A O 1
ATOM 1360 N N . ARG A 1 170 ? -15.319 -15.039 14.502 1.00 95.69 170 ARG A N 1
ATOM 1361 C CA . ARG A 1 170 ? -15.340 -15.935 13.336 1.00 95.69 170 ARG A CA 1
ATOM 1362 C C . ARG A 1 170 ? -14.460 -15.420 12.200 1.00 95.69 170 ARG A C 1
ATOM 1364 O O . ARG A 1 170 ? -13.685 -16.199 11.661 1.00 95.69 170 ARG A 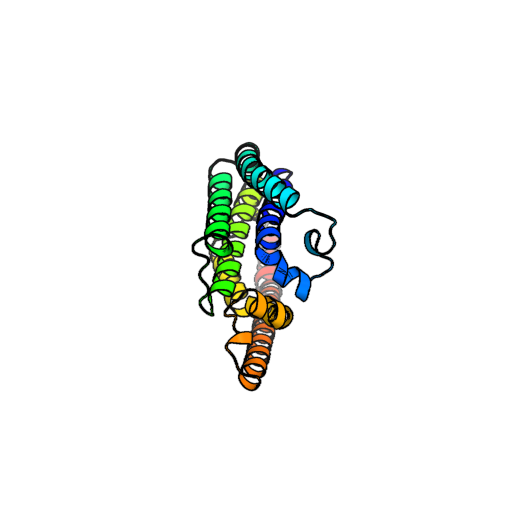O 1
ATOM 1371 N N . LEU A 1 171 ? -14.527 -14.126 11.882 1.00 94.19 171 LEU A N 1
ATOM 1372 C CA . LEU A 1 171 ? -13.698 -13.514 10.842 1.00 94.19 171 LEU A CA 1
ATOM 1373 C C . LEU A 1 171 ? -12.202 -13.630 11.171 1.00 94.19 171 LEU A C 1
ATOM 1375 O O . LEU A 1 171 ? -11.419 -14.007 10.301 1.00 94.19 171 LEU A O 1
ATOM 1379 N N . ARG A 1 172 ? -11.801 -13.379 12.425 1.00 94.75 172 ARG A N 1
ATOM 1380 C CA . ARG A 1 172 ? -10.403 -13.550 12.866 1.00 94.75 172 ARG A CA 1
ATOM 1381 C C . ARG A 1 172 ? -9.928 -14.991 12.706 1.00 94.75 172 ARG A C 1
ATOM 1383 O O . ARG A 1 172 ? -8.868 -15.209 12.134 1.00 94.75 172 ARG A O 1
ATOM 1390 N N . ILE A 1 173 ? -10.719 -15.957 13.176 1.00 95.94 173 ILE A N 1
ATOM 1391 C CA . ILE A 1 173 ? -10.382 -17.384 13.078 1.00 95.94 173 ILE A CA 1
ATOM 1392 C C . ILE A 1 173 ? -10.291 -17.810 11.610 1.00 95.94 173 ILE A C 1
ATOM 1394 O O . ILE A 1 173 ? -9.301 -18.418 11.219 1.00 95.94 173 ILE A O 1
ATOM 1398 N N . ALA A 1 174 ? -11.278 -17.450 10.786 1.00 95.88 174 ALA A N 1
ATOM 1399 C CA . ALA A 1 174 ? -11.293 -17.790 9.366 1.00 95.88 174 ALA A CA 1
ATOM 1400 C C . ALA A 1 174 ? -10.073 -17.217 8.630 1.00 95.88 174 ALA A C 1
ATOM 1402 O O . ALA A 1 174 ? -9.414 -17.934 7.882 1.00 95.88 174 ALA A O 1
ATOM 1403 N N . THR A 1 175 ? -9.727 -15.954 8.896 1.00 95.12 175 THR A N 1
ATOM 1404 C CA . THR A 1 175 ? -8.560 -15.313 8.272 1.00 95.12 175 THR A CA 1
ATOM 1405 C C . THR A 1 175 ? -7.248 -15.930 8.769 1.00 95.12 175 THR A C 1
ATOM 1407 O O . THR A 1 175 ? -6.334 -16.133 7.978 1.00 95.12 175 THR A O 1
ATOM 1410 N N . ALA A 1 176 ? -7.150 -16.286 10.055 1.00 95.69 176 ALA A N 1
ATOM 1411 C CA . ALA A 1 176 ? -5.976 -16.968 10.600 1.00 95.69 176 ALA A CA 1
ATOM 1412 C C . ALA A 1 176 ? -5.777 -18.353 9.966 1.00 95.69 176 ALA A C 1
ATOM 1414 O O . ALA A 1 176 ? -4.673 -18.667 9.530 1.00 95.69 176 ALA A O 1
ATOM 1415 N N . ILE A 1 177 ? -6.848 -19.147 9.846 1.00 96.56 177 ILE A N 1
ATOM 1416 C CA . ILE A 1 177 ? -6.813 -20.441 9.150 1.00 96.56 177 ILE A CA 1
ATOM 1417 C C . ILE A 1 177 ? -6.381 -20.240 7.696 1.00 96.56 177 ILE A C 1
ATOM 1419 O O . ILE A 1 177 ? -5.483 -20.938 7.239 1.00 96.56 177 ILE A O 1
ATOM 1423 N N . PHE A 1 178 ? -6.958 -19.262 6.991 1.00 95.62 178 PHE A N 1
ATOM 1424 C CA . PHE A 1 178 ? -6.584 -18.944 5.612 1.00 95.62 178 PHE A CA 1
ATOM 1425 C C . PHE A 1 178 ? -5.087 -18.624 5.473 1.00 95.62 178 PHE A C 1
ATOM 1427 O O . PHE A 1 178 ? -4.416 -19.221 4.632 1.00 95.62 178 PHE A O 1
ATOM 1434 N N . ILE A 1 179 ? -4.545 -17.754 6.333 1.00 94.94 179 ILE A N 1
ATOM 1435 C CA . ILE A 1 179 ? -3.121 -17.387 6.317 1.00 94.94 179 ILE A CA 1
ATOM 1436 C C . ILE A 1 179 ? -2.237 -18.602 6.616 1.00 94.94 179 ILE A C 1
ATOM 1438 O O . ILE A 1 179 ? -1.268 -18.843 5.897 1.00 94.94 179 ILE A O 1
ATOM 1442 N N . CYS A 1 180 ? -2.567 -19.386 7.647 1.00 94.81 180 CYS A N 1
ATOM 1443 C CA . CYS A 1 180 ? -1.796 -20.571 8.017 1.00 94.81 180 CYS A CA 1
ATOM 1444 C C . CYS A 1 180 ? -1.825 -21.635 6.915 1.00 94.81 180 CYS A C 1
ATOM 1446 O O . CYS A 1 180 ? -0.774 -22.147 6.541 1.00 94.81 180 CYS A O 1
ATOM 1448 N N . CYS A 1 181 ? -2.999 -21.957 6.369 1.00 94.00 181 CYS A N 1
ATOM 1449 C CA . CYS A 1 181 ? -3.140 -22.929 5.286 1.00 94.00 181 CYS A CA 1
ATOM 1450 C C . CYS A 1 181 ? -2.422 -22.468 4.014 1.00 94.00 181 CYS A C 1
ATOM 1452 O O . CYS A 1 181 ? -1.692 -23.259 3.420 1.00 94.00 181 CYS A O 1
ATOM 1454 N N . GLY A 1 182 ? -2.571 -21.196 3.631 1.00 90.19 182 GLY A N 1
ATOM 1455 C CA . GLY A 1 182 ? -1.862 -20.620 2.488 1.00 90.19 182 GLY A CA 1
ATOM 1456 C C . GLY A 1 182 ? -0.344 -20.665 2.673 1.00 90.19 182 GLY A C 1
ATOM 1457 O O . GLY A 1 182 ? 0.369 -21.139 1.793 1.00 90.19 182 GLY A O 1
ATOM 1458 N N . GLY A 1 183 ? 0.151 -20.262 3.847 1.00 89.75 183 GLY A N 1
ATOM 1459 C CA . GLY A 1 183 ? 1.575 -20.321 4.180 1.00 89.75 183 GLY A CA 1
ATOM 1460 C C . GLY A 1 183 ? 2.129 -21.748 4.177 1.00 89.75 183 GLY A C 1
ATOM 1461 O O . GLY A 1 183 ? 3.168 -22.000 3.569 1.00 89.75 183 GLY A O 1
ATOM 1462 N N . MET A 1 184 ? 1.417 -22.702 4.785 1.00 91.19 184 MET A N 1
ATOM 1463 C CA . MET A 1 184 ? 1.799 -24.120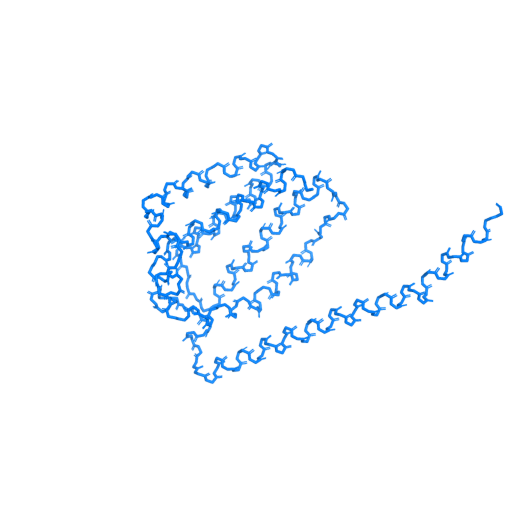 4.758 1.00 91.19 184 MET A CA 1
ATOM 1464 C C . MET A 1 184 ? 1.832 -24.675 3.332 1.00 91.19 184 MET A C 1
ATOM 1466 O O . MET A 1 184 ? 2.747 -25.422 2.998 1.00 91.19 184 MET A O 1
ATOM 1470 N N . TRP A 1 185 ? 0.876 -24.294 2.481 1.00 90.25 185 TRP A N 1
ATOM 1471 C CA . TRP A 1 185 ? 0.842 -24.732 1.087 1.00 90.25 185 TRP A CA 1
ATOM 1472 C C . TRP A 1 185 ? 2.019 -24.184 0.273 1.00 90.25 185 TRP A C 1
ATOM 1474 O O . TRP A 1 185 ? 2.644 -24.937 -0.476 1.00 90.25 185 TRP A O 1
ATOM 1484 N N . VAL A 1 186 ? 2.374 -22.908 0.456 1.00 88.06 186 VAL A N 1
ATOM 1485 C CA . VAL A 1 186 ? 3.556 -22.308 -0.187 1.00 88.06 186 VAL A CA 1
ATOM 1486 C C . VAL A 1 186 ? 4.832 -23.020 0.257 1.00 88.06 186 VAL A C 1
ATOM 1488 O O . VAL A 1 186 ? 5.643 -23.395 -0.589 1.00 88.06 186 VAL A O 1
ATOM 1491 N N . LEU A 1 187 ? 4.994 -23.265 1.562 1.00 87.75 187 LEU A N 1
ATOM 1492 C CA . LEU A 1 187 ? 6.151 -23.991 2.089 1.00 87.75 187 LEU A CA 1
ATOM 1493 C C . LEU A 1 187 ? 6.222 -25.412 1.524 1.00 87.75 187 LEU A C 1
ATOM 1495 O O . LEU A 1 187 ? 7.264 -25.806 1.010 1.00 87.75 187 LEU A O 1
ATOM 1499 N N . ALA A 1 188 ? 5.118 -26.162 1.556 1.00 89.19 188 ALA A N 1
ATOM 1500 C CA . ALA A 1 188 ? 5.061 -27.519 1.016 1.00 89.19 188 ALA A CA 1
ATOM 1501 C C . ALA A 1 188 ? 5.383 -27.558 -0.486 1.00 89.19 188 ALA A C 1
ATOM 1503 O O . ALA A 1 188 ? 6.121 -28.433 -0.932 1.00 89.19 188 ALA A O 1
ATOM 1504 N N . SER A 1 189 ? 4.888 -26.584 -1.254 1.00 87.25 189 SER A N 1
ATOM 1505 C CA . SER A 1 189 ? 5.170 -26.466 -2.689 1.00 87.25 189 SER A CA 1
ATOM 1506 C C . SER A 1 189 ? 6.643 -26.149 -2.954 1.00 87.25 189 SER A C 1
ATOM 1508 O O . SER A 1 189 ? 7.248 -26.744 -3.842 1.00 87.25 189 SER A O 1
ATOM 1510 N N . ALA A 1 190 ? 7.244 -25.259 -2.158 1.00 85.75 190 ALA A N 1
ATOM 1511 C CA . ALA A 1 190 ? 8.664 -24.937 -2.256 1.00 85.75 190 ALA A CA 1
ATOM 1512 C C . ALA A 1 190 ? 9.547 -26.145 -1.902 1.00 85.75 190 ALA A C 1
ATOM 1514 O O . ALA A 1 190 ? 10.476 -26.456 -2.645 1.00 85.75 190 ALA A O 1
ATOM 1515 N N . PHE A 1 191 ? 9.232 -26.864 -0.819 1.00 86.19 191 PHE A N 1
ATOM 1516 C CA . PHE A 1 191 ? 9.940 -28.093 -0.451 1.00 86.19 191 PHE A CA 1
ATOM 1517 C C . PHE A 1 191 ? 9.802 -29.174 -1.524 1.00 86.19 191 PHE A C 1
ATOM 1519 O O . PHE A 1 191 ? 10.810 -29.746 -1.925 1.00 86.19 191 PHE A O 1
ATOM 1526 N N . GLY A 1 192 ? 8.589 -29.415 -2.032 1.00 85.06 192 GLY A N 1
ATOM 1527 C CA . GLY A 1 192 ? 8.356 -30.387 -3.102 1.00 85.06 192 GLY A CA 1
ATOM 1528 C C . GLY A 1 192 ? 9.093 -30.033 -4.396 1.00 85.06 192 GLY A C 1
ATOM 1529 O O . GLY A 1 192 ? 9.635 -30.914 -5.054 1.00 85.06 192 GLY A O 1
ATOM 1530 N N . PHE A 1 193 ? 9.179 -28.744 -4.738 1.00 82.56 193 PHE A N 1
ATOM 1531 C CA . PHE A 1 193 ? 9.958 -28.283 -5.888 1.00 82.56 193 PHE A CA 1
ATOM 1532 C C . PHE A 1 193 ? 11.462 -28.515 -5.700 1.00 82.56 193 PHE A C 1
ATOM 1534 O O . PHE A 1 193 ? 12.121 -29.018 -6.609 1.00 82.56 193 PHE A O 1
ATOM 1541 N N . VAL A 1 194 ? 12.006 -28.173 -4.527 1.00 83.12 194 VAL A N 1
ATOM 1542 C CA . VAL A 1 194 ? 13.426 -28.397 -4.209 1.00 83.12 194 VAL A CA 1
ATOM 1543 C C . VAL A 1 194 ? 13.754 -29.888 -4.230 1.00 83.12 194 VAL A C 1
ATOM 1545 O O . VAL A 1 194 ? 14.743 -30.278 -4.847 1.00 83.12 194 VAL A O 1
ATOM 1548 N N . ASP A 1 195 ? 12.911 -30.719 -3.617 1.00 84.75 195 ASP A N 1
ATOM 1549 C CA . ASP A 1 195 ? 13.081 -32.172 -3.602 1.00 84.75 195 ASP A CA 1
ATOM 1550 C C . ASP A 1 195 ? 13.050 -32.753 -5.020 1.00 84.75 195 ASP A C 1
ATOM 1552 O O . ASP A 1 195 ? 13.989 -33.438 -5.425 1.00 84.75 195 ASP A O 1
ATOM 1556 N N . PHE A 1 196 ? 12.050 -32.388 -5.830 1.00 86.44 196 PHE A N 1
ATOM 1557 C CA . PHE A 1 196 ? 11.964 -32.791 -7.236 1.00 86.44 196 PHE A CA 1
ATOM 1558 C C . PHE A 1 196 ? 13.207 -32.374 -8.038 1.00 86.44 196 PHE A C 1
ATOM 1560 O O . PHE A 1 196 ? 13.748 -33.154 -8.825 1.00 86.44 196 PHE A O 1
ATOM 1567 N N . TYR A 1 197 ? 13.696 -31.149 -7.834 1.00 83.31 197 TYR A N 1
ATOM 1568 C CA . TYR A 1 197 ? 14.870 -30.647 -8.542 1.00 83.31 197 TYR A CA 1
ATOM 1569 C C . TYR A 1 197 ? 16.144 -31.412 -8.156 1.00 83.31 197 TYR A C 1
ATOM 1571 O O . TYR A 1 197 ? 16.916 -31.810 -9.033 1.00 83.31 197 TYR A O 1
ATOM 1579 N N . LEU A 1 198 ? 16.354 -31.660 -6.860 1.00 85.69 198 LEU A N 1
ATOM 1580 C CA . LEU A 1 198 ? 17.515 -32.398 -6.353 1.00 85.69 198 LEU A CA 1
ATOM 1581 C C . LEU A 1 198 ? 17.495 -33.877 -6.755 1.00 85.69 198 LEU A C 1
ATOM 1583 O O . LEU A 1 198 ? 18.548 -34.433 -7.063 1.00 85.69 198 LEU A O 1
ATOM 1587 N N . THR A 1 199 ? 16.320 -34.507 -6.767 1.00 86.50 199 THR A N 1
ATOM 1588 C CA . THR A 1 199 ? 16.168 -35.945 -7.043 1.00 86.50 199 THR A CA 1
ATOM 1589 C C . THR A 1 199 ? 16.142 -36.275 -8.531 1.00 86.50 199 THR A C 1
ATOM 1591 O O . THR A 1 199 ? 16.682 -37.306 -8.931 1.00 86.50 199 THR A O 1
ATOM 1594 N N . HIS A 1 200 ? 15.550 -35.418 -9.365 1.00 84.75 200 HIS A N 1
ATOM 1595 C CA . HIS A 1 200 ? 15.314 -35.741 -10.773 1.00 84.75 200 HIS A CA 1
ATOM 1596 C C . HIS A 1 200 ? 16.099 -34.868 -11.750 1.00 84.75 200 HIS A C 1
ATOM 1598 O O . HIS A 1 200 ? 16.540 -35.371 -12.778 1.00 84.75 200 HIS A O 1
ATOM 1604 N N . VAL A 1 201 ? 16.313 -33.583 -11.458 1.00 79.75 201 VAL A N 1
ATOM 1605 C CA . VAL A 1 201 ? 16.915 -32.648 -12.428 1.00 79.75 201 VAL A CA 1
ATOM 1606 C C . VAL A 1 201 ? 18.435 -32.576 -12.279 1.00 79.75 201 VAL A C 1
ATOM 1608 O O . VAL A 1 201 ? 19.162 -32.688 -13.268 1.00 79.75 201 VAL A O 1
ATOM 1611 N N . LEU A 1 202 ? 18.933 -32.429 -11.049 1.00 81.00 202 LEU A N 1
ATOM 1612 C CA . LEU A 1 202 ? 20.367 -32.319 -10.760 1.00 81.00 202 LEU A CA 1
ATOM 1613 C C . LEU A 1 202 ? 21.185 -33.557 -11.200 1.00 81.00 202 LEU A C 1
ATOM 1615 O O . LEU A 1 202 ? 22.275 -33.385 -11.747 1.00 81.00 202 LEU A O 1
ATOM 1619 N N . PRO A 1 203 ? 20.694 -34.803 -11.028 1.00 84.62 203 PRO A N 1
ATOM 1620 C CA . PRO A 1 203 ? 21.423 -35.988 -11.483 1.00 84.62 203 PRO A CA 1
ATOM 1621 C C . PRO A 1 203 ? 21.465 -36.117 -13.013 1.00 84.62 203 PRO A C 1
ATOM 1623 O O . PRO A 1 203 ? 22.444 -36.602 -13.571 1.00 84.62 203 PRO A O 1
ATOM 1626 N N . LEU A 1 204 ? 20.426 -35.660 -13.720 1.00 75.62 204 LEU A N 1
ATOM 1627 C CA . LEU A 1 204 ? 20.405 -35.684 -15.187 1.00 75.62 204 LEU A CA 1
ATOM 1628 C C . LEU A 1 204 ? 21.411 -34.690 -15.781 1.00 75.62 204 LEU A C 1
ATOM 1630 O O . LEU A 1 204 ? 22.069 -34.992 -16.776 1.00 75.62 204 LEU A O 1
ATOM 1634 N N . THR A 1 205 ? 21.579 -33.518 -15.164 1.00 73.75 205 THR A N 1
ATOM 1635 C CA . THR A 1 205 ? 22.539 -32.509 -15.636 1.00 73.75 205 THR A CA 1
ATOM 1636 C C . THR A 1 205 ? 23.992 -32.886 -15.340 1.00 73.75 205 THR A C 1
ATOM 1638 O O . THR A 1 205 ? 24.865 -32.589 -16.161 1.00 73.75 205 THR A O 1
ATOM 1641 N N . SER A 1 206 ? 24.260 -33.593 -14.235 1.00 68.44 206 SER A N 1
ATOM 1642 C CA . SER A 1 206 ? 25.596 -34.120 -13.923 1.00 68.44 206 SER A CA 1
ATOM 1643 C C . SER A 1 206 ? 26.007 -35.268 -14.854 1.00 68.44 206 SER A C 1
ATOM 1645 O O . SER A 1 206 ? 27.153 -35.304 -15.309 1.00 68.44 206 SER A O 1
ATOM 1647 N N . LEU A 1 207 ? 25.067 -36.141 -15.235 1.00 67.06 207 LEU A N 1
ATOM 1648 C CA . LEU A 1 207 ? 25.298 -37.187 -16.239 1.00 67.06 207 LEU A CA 1
ATOM 1649 C C . LEU A 1 207 ? 25.606 -36.603 -17.628 1.00 67.06 207 LEU A C 1
ATOM 1651 O O . LEU A 1 207 ? 26.534 -37.062 -18.290 1.00 67.06 207 LEU A O 1
ATOM 1655 N N . LEU A 1 208 ? 24.894 -35.548 -18.041 1.00 62.66 208 LEU A N 1
ATOM 1656 C CA . LEU A 1 208 ? 25.116 -34.878 -19.332 1.00 62.66 208 LEU A CA 1
ATOM 1657 C C . LEU A 1 208 ? 26.465 -34.136 -19.418 1.00 62.66 208 LEU A C 1
ATOM 1659 O O . LEU A 1 208 ? 27.011 -33.986 -20.514 1.00 62.66 208 LEU A O 1
ATOM 1663 N N . HIS A 1 209 ? 27.024 -33.686 -18.287 1.00 60.03 209 HIS A N 1
ATOM 1664 C CA . HIS A 1 209 ? 28.369 -33.092 -18.233 1.00 60.03 209 HIS A CA 1
ATOM 1665 C C . HIS A 1 209 ? 29.492 -34.141 -18.253 1.00 60.03 209 HIS A C 1
ATOM 1667 O O . HIS A 1 209 ? 30.534 -33.879 -18.845 1.00 60.03 209 HIS A O 1
ATOM 1673 N N . CYS A 1 210 ? 29.284 -35.334 -17.682 1.00 58.78 210 CYS A N 1
ATOM 1674 C CA . CYS A 1 210 ? 30.260 -36.436 -17.753 1.00 58.78 210 CYS A CA 1
ATOM 1675 C C . CYS A 1 210 ? 30.373 -37.080 -19.146 1.00 58.78 210 CYS A C 1
ATOM 1677 O O . CYS A 1 210 ? 31.341 -37.785 -19.415 1.00 58.78 210 CYS A O 1
ATOM 1679 N N . SER A 1 211 ? 29.404 -36.857 -20.038 1.00 56.12 211 SER A N 1
ATOM 1680 C CA . SER A 1 211 ? 29.377 -37.449 -21.384 1.00 56.12 211 SER A CA 1
ATOM 1681 C C . SER A 1 211 ? 30.021 -36.601 -22.491 1.00 56.12 211 SER A C 1
ATOM 1683 O O . SER A 1 211 ? 29.936 -36.980 -23.658 1.00 56.12 211 SER A O 1
ATOM 1685 N N . ARG A 1 212 ? 30.638 -35.453 -22.172 1.00 53.03 212 ARG A N 1
ATOM 1686 C CA . ARG A 1 212 ? 31.422 -34.677 -23.149 1.00 53.03 212 ARG A CA 1
ATOM 1687 C C . ARG A 1 212 ? 32.914 -35.030 -23.001 1.00 5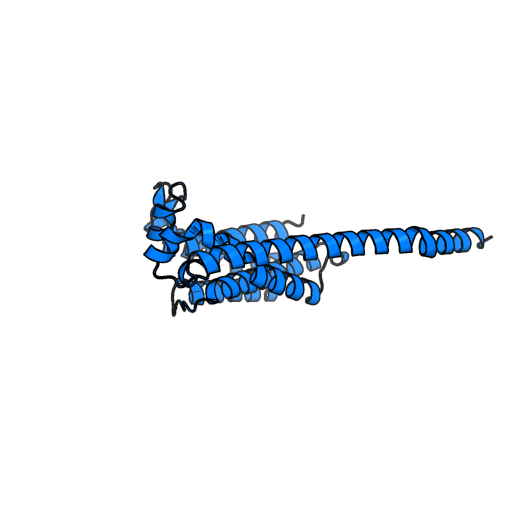3.03 212 ARG A C 1
ATOM 1689 O O . ARG A 1 212 ? 33.465 -34.700 -21.953 1.00 53.03 212 ARG A O 1
ATOM 1696 N N . PRO A 1 213 ? 33.523 -35.731 -23.978 1.00 54.41 213 PRO A N 1
ATOM 1697 C CA . PRO A 1 213 ? 34.949 -36.066 -23.971 1.00 54.41 213 PRO A CA 1
ATOM 1698 C C . PRO A 1 213 ? 35.848 -34.843 -24.178 1.00 54.41 213 PRO A C 1
ATOM 1700 O O . PRO A 1 213 ? 35.378 -33.852 -24.788 1.00 54.41 213 PRO A O 1
#

Organism: Aspergillus parasiticus (NCBI:txid5067)